Protein AF-A0A3P6RW07-F1 (afdb_monomer)

Organism: Cylicostephanus goldi (NCBI:txid71465)

InterPro domains:
  IPR007000 Phospholipase B-like [PF04916] (2-111)
  IPR007000 Phospholipase B-like [PF04916] (129-253)
  IPR007000 Phospholipase B-like [PTHR12370] (2-254)

Nearest PDB structures (foldseek):
  3fgt-assembly1_B  TM=9.710E-01  e=2.886E-18  Mus musculus
  3fbx-assembly1_A  TM=9.720E-01  e=3.255E-18  Mus musculus
  3fgw-assembly1_A  TM=9.664E-01  e=3.671E-18  Mus musculus
  5e0s-assembly1_B  TM=2.809E-01  e=6.431E+00  Mycobacterium tuberculosis CDC1551

Sequence (262 aa):
AVLDYNKFTPNKPLPEYGLFYVLEQLPGTVVYQDLTWFLQKYSYFPSYNIPYFKKITQLSGFIGQGKKLGNWFVWGKSPRARIFERDHHTVTDIDSLTKLMRYKKQQNEKFLSIFCFMLFIAEQQLTSRYNDYTKDEFSKCNCNPPYSAEAGISARGDLNPANGTYEFPGQGHVNHGALDYKGTNVSMMKKLEFRAQGGPTWGSVPPFRWSTFDFVDNLARNEETLEANTITLQKDKVKHLGHPDEWKFDWMDVKWETDIHG

Mean predicted aligned error: 9.46 Å

pLDDT: mean 79.25, std 21.81, range [22.47, 97.88]

Secondary structure (DSSP, 8-state):
-EE-GGG--TTSPPPSSSSEEEEEEETTEEEEEE-HHHHHHHS-B---SS--SHHHHHHTTHHHHHHHHGGGG-TTTSHHHHHHHHHGGG--SHHHHHHHTT--------------B----TT---------TTT-GGG--SSBSS--TTSSSS-BGGGS-TT-B-SSGGGSS-S-B--EEEE--HHHHTTT-EEEEESS--SSSPPEEGGG-----GGGG-S-----S-----TTSS--TTS-SEE-PPPEEE--------

Solvent-accessible surface area (backbone atoms only — not comparable to full-atom values): 15626 Å² total; per-residue (Å²): 85,48,74,40,67,91,58,59,55,89,98,52,83,77,55,80,62,75,33,27,36,44,60,51,78,54,94,98,46,77,51,71,50,77,45,22,58,49,37,73,74,66,57,46,58,90,64,76,96,46,61,81,53,65,69,55,24,55,76,73,42,34,62,60,44,23,71,75,67,36,47,70,49,30,56,88,52,11,32,47,40,48,52,44,73,71,49,54,85,71,33,40,48,75,64,36,41,54,29,67,18,35,64,83,93,83,83,89,80,94,51,92,70,47,72,59,73,40,45,73,54,93,97,46,68,45,22,36,30,23,37,52,24,93,75,40,78,55,14,50,50,91,31,42,64,57,42,22,32,45,34,21,57,18,20,36,10,75,75,28,57,83,87,46,46,52,89,46,74,90,46,29,51,36,104,49,58,27,53,38,34,62,48,62,48,80,74,33,50,77,65,64,23,35,38,37,27,60,34,44,47,53,74,72,39,73,57,45,41,55,85,73,58,85,75,75,71,74,79,73,75,80,66,97,65,99,68,88,88,73,86,72,79,68,77,69,78,71,89,57,88,93,57,71,54,64,34,77,61,69,70,46,78,47,70,70,85,77,78,73,86,123

Structure (mmCIF, N/CA/C/O backbone):
data_AF-A0A3P6RW07-F1
#
_entry.id   AF-A0A3P6RW07-F1
#
loop_
_atom_site.group_PDB
_atom_site.id
_atom_site.type_symbol
_atom_site.label_atom_id
_atom_site.label_alt_id
_atom_site.label_comp_id
_atom_site.label_asym_id
_atom_site.label_entity_id
_atom_site.label_seq_id
_atom_site.pdbx_PDB_ins_code
_atom_site.Cartn_x
_atom_site.Cartn_y
_atom_site.Cartn_z
_atom_site.occupancy
_atom_site.B_iso_or_equiv
_atom_site.auth_seq_id
_atom_site.auth_comp_id
_atom_site.auth_asym_id
_atom_site.auth_atom_id
_atom_site.pdbx_PDB_model_num
ATOM 1 N N . ALA A 1 1 ? -1.815 -7.062 11.362 1.00 87.12 1 ALA A N 1
ATOM 2 C CA . ALA A 1 1 ? -2.441 -6.035 12.218 1.00 87.12 1 ALA A CA 1
ATOM 3 C C . ALA A 1 1 ? -3.846 -6.496 12.598 1.00 87.12 1 ALA A C 1
ATOM 5 O O . ALA A 1 1 ? -4.423 -7.293 11.875 1.00 87.12 1 ALA A O 1
ATOM 6 N N . VAL A 1 2 ? -4.381 -6.074 13.732 1.00 93.06 2 VAL A N 1
ATOM 7 C CA . VAL A 1 2 ? -5.702 -6.484 14.221 1.00 93.06 2 VAL A CA 1
ATOM 8 C C . VAL A 1 2 ? -6.377 -5.245 14.784 1.00 93.06 2 VAL A C 1
ATOM 10 O O . VAL A 1 2 ? -5.807 -4.586 15.649 1.00 93.06 2 VAL A O 1
ATOM 13 N N . LEU A 1 3 ? -7.561 -4.920 14.270 1.00 88.44 3 LEU A N 1
ATOM 14 C CA . LEU A 1 3 ? -8.412 -3.854 14.787 1.00 88.44 3 LEU A CA 1
ATOM 15 C C . LEU A 1 3 ? -9.613 -4.483 15.491 1.00 88.44 3 LEU A C 1
ATOM 17 O O . LEU A 1 3 ? -10.360 -5.235 14.865 1.00 88.44 3 LEU A O 1
ATOM 21 N N . ASP A 1 4 ? -9.830 -4.137 16.754 1.00 93.12 4 ASP A N 1
ATOM 22 C CA . ASP A 1 4 ? -11.013 -4.564 17.497 1.00 93.12 4 ASP A CA 1
ATOM 23 C C . ASP A 1 4 ? -12.138 -3.526 17.370 1.00 93.12 4 ASP A C 1
ATOM 25 O O . ASP A 1 4 ? -12.205 -2.539 18.107 1.00 93.12 4 ASP A O 1
ATOM 29 N N . TYR A 1 5 ? -13.063 -3.760 16.436 1.00 86.69 5 TYR A N 1
ATOM 30 C CA . TYR A 1 5 ? -14.235 -2.899 16.254 1.00 86.69 5 TYR A CA 1
ATOM 31 C C . TYR A 1 5 ? -15.156 -2.847 17.482 1.00 86.69 5 TYR A C 1
ATOM 33 O O . TYR A 1 5 ? -15.892 -1.870 17.623 1.00 86.69 5 TYR A O 1
ATOM 41 N N . ASN A 1 6 ? -15.103 -3.820 18.402 1.00 91.38 6 ASN A N 1
ATOM 42 C CA . ASN A 1 6 ? -15.889 -3.776 19.643 1.00 91.38 6 ASN A CA 1
ATOM 43 C C . ASN A 1 6 ? -15.394 -2.685 20.600 1.00 91.38 6 ASN A C 1
ATOM 45 O O . ASN A 1 6 ? -16.138 -2.225 21.466 1.00 91.38 6 ASN A O 1
ATOM 49 N N . LYS A 1 7 ? -14.136 -2.261 20.449 1.00 91.50 7 LYS A N 1
ATOM 50 C CA . LYS A 1 7 ? -13.512 -1.186 21.231 1.00 91.50 7 LYS A CA 1
ATOM 51 C C . LYS A 1 7 ? -13.657 0.183 20.572 1.00 91.50 7 LYS A C 1
ATOM 53 O O . LYS A 1 7 ? -13.283 1.189 21.172 1.00 91.50 7 LYS A O 1
ATOM 58 N N . PHE A 1 8 ? -14.216 0.245 19.365 1.00 87.62 8 PHE A N 1
ATOM 59 C CA . PHE A 1 8 ? -14.434 1.490 18.645 1.00 87.62 8 PHE A CA 1
ATOM 60 C C . PHE A 1 8 ? -15.883 1.969 18.773 1.00 87.62 8 PHE A C 1
ATOM 62 O O . PHE A 1 8 ? -16.826 1.275 18.398 1.00 87.62 8 PHE A O 1
ATOM 69 N N . THR A 1 9 ? -16.068 3.199 19.259 1.00 84.25 9 THR A N 1
ATOM 70 C CA . THR A 1 9 ? -17.373 3.873 19.254 1.00 84.25 9 THR A CA 1
ATOM 71 C C . THR A 1 9 ? -17.290 5.149 18.416 1.00 84.25 9 THR A C 1
ATOM 73 O O . THR A 1 9 ? -16.488 6.024 18.749 1.00 84.25 9 THR A O 1
ATOM 76 N N . PRO A 1 10 ? -18.114 5.297 17.360 1.00 82.88 10 PRO A N 1
ATOM 77 C CA . PRO A 1 10 ? -18.144 6.513 16.552 1.00 82.88 10 PRO A CA 1
ATOM 78 C C . PRO A 1 10 ? -18.359 7.770 17.399 1.00 82.88 10 PRO A C 1
ATOM 80 O O . PRO A 1 10 ? -19.140 7.754 18.352 1.00 82.88 10 PRO A O 1
ATOM 83 N N . ASN A 1 11 ? -17.686 8.860 17.025 1.00 82.44 11 ASN A N 1
ATOM 84 C CA . ASN A 1 11 ? -17.770 10.172 17.680 1.00 82.44 11 ASN A CA 1
ATOM 85 C C . ASN A 1 11 ? -17.352 10.193 19.164 1.00 82.44 11 ASN A C 1
ATOM 87 O O . ASN A 1 11 ? -17.638 11.162 19.866 1.00 82.44 11 ASN A O 1
ATOM 91 N N . LYS A 1 12 ? -16.669 9.151 19.652 1.00 86.00 12 LYS A N 1
ATOM 92 C CA . LYS A 1 12 ? -16.036 9.134 20.976 1.00 86.00 12 LYS A CA 1
ATOM 93 C C . LYS A 1 12 ? -14.510 9.099 20.843 1.00 86.00 12 LYS A C 1
ATOM 95 O O . LYS A 1 12 ? -14.005 8.614 19.828 1.00 86.00 12 LYS A O 1
ATOM 100 N N . PRO A 1 13 ? -13.769 9.586 21.856 1.00 87.38 13 PRO A N 1
ATOM 101 C CA . PRO A 1 13 ? -12.327 9.379 21.923 1.00 87.38 13 PRO A CA 1
ATOM 102 C C . PRO A 1 13 ? -11.973 7.891 21.829 1.00 87.38 13 PRO A C 1
ATOM 104 O O . PRO A 1 13 ? -12.722 7.037 22.309 1.00 87.38 13 PRO A O 1
ATOM 107 N N . LEU A 1 14 ? -10.827 7.586 21.220 1.00 88.19 14 LEU A N 1
ATOM 108 C CA . LEU A 1 14 ? -10.321 6.215 21.166 1.00 88.19 14 LEU A CA 1
ATOM 109 C C . LEU A 1 14 ? -9.945 5.743 22.578 1.00 88.19 14 LEU A C 1
ATOM 111 O O . LEU A 1 14 ? -9.464 6.558 23.371 1.00 88.19 14 LEU A O 1
ATOM 115 N N . PRO A 1 15 ? -10.118 4.449 22.900 1.00 92.62 15 PRO A N 1
ATOM 116 C CA . PRO A 1 15 ? -9.650 3.911 24.173 1.00 92.62 15 PRO A CA 1
ATOM 117 C C . PRO A 1 15 ? -8.128 4.056 24.280 1.00 92.62 15 PRO A C 1
ATOM 119 O O . PRO A 1 15 ? -7.449 4.155 23.263 1.00 92.62 15 PRO A O 1
ATOM 122 N N . GLU A 1 16 ? -7.591 4.064 25.499 1.00 94.62 16 GLU A N 1
ATOM 123 C CA . GLU A 1 16 ? -6.143 4.156 25.749 1.00 94.62 16 GLU A CA 1
ATOM 124 C C . GLU A 1 16 ? -5.375 2.935 25.210 1.00 94.62 16 GLU A C 1
ATOM 126 O O . GLU A 1 16 ? -4.260 3.064 24.708 1.00 94.62 16 GLU A O 1
ATOM 131 N N . TYR A 1 17 ? -6.006 1.762 25.253 1.00 97.38 17 TYR A N 1
ATOM 132 C CA . TYR A 1 17 ? -5.452 0.476 24.838 1.00 97.38 17 TYR A CA 1
ATOM 133 C C . TYR A 1 17 ? -6.544 -0.428 24.245 1.00 97.38 17 TYR A C 1
ATOM 135 O O . TYR A 1 17 ? -7.744 -0.216 24.438 1.00 97.38 17 TYR A O 1
ATOM 143 N N . GLY A 1 18 ? -6.125 -1.469 23.537 1.00 95.12 18 GLY A N 1
ATOM 144 C CA . GLY A 1 18 ? -6.948 -2.580 23.077 1.00 95.12 18 GLY A CA 1
ATOM 145 C C . GLY A 1 18 ? -7.678 -2.368 21.759 1.00 95.12 18 GLY A C 1
ATOM 146 O O . GLY A 1 18 ? -8.339 -3.291 21.295 1.00 95.12 18 GLY A O 1
ATOM 147 N N . LEU A 1 19 ? -7.576 -1.192 21.136 1.00 93.44 19 LEU A N 1
ATOM 148 C CA . LEU A 1 19 ? -8.208 -0.941 19.841 1.00 93.44 19 LEU A CA 1
ATOM 149 C C . LEU A 1 19 ? -7.410 -1.573 18.702 1.00 93.44 19 LEU A C 1
ATOM 151 O O . LEU A 1 19 ? -8.000 -2.139 17.785 1.00 93.44 19 LEU A O 1
ATOM 155 N N . PHE A 1 20 ? -6.082 -1.456 18.729 1.00 94.69 20 PHE A N 1
ATOM 156 C CA . PHE A 1 20 ? -5.258 -1.801 17.580 1.00 94.69 20 PHE A CA 1
ATOM 157 C C . PHE A 1 20 ? -3.952 -2.483 17.951 1.00 94.69 20 PHE A C 1
ATOM 159 O O . PHE A 1 20 ? -3.148 -1.950 18.706 1.00 94.69 20 PHE A O 1
ATOM 166 N N . TYR A 1 21 ? -3.707 -3.630 17.328 1.00 96.25 21 TYR A N 1
ATOM 167 C CA . TYR A 1 21 ? -2.503 -4.423 17.509 1.00 96.25 21 TYR A CA 1
ATOM 168 C C . TYR A 1 21 ? -1.763 -4.591 16.187 1.00 96.25 21 TYR A C 1
ATOM 170 O O . TYR A 1 21 ? -2.353 -4.888 15.144 1.00 96.25 21 TYR A O 1
ATOM 178 N N . VAL A 1 22 ? -0.441 -4.481 16.223 1.00 96.25 22 VAL A N 1
ATOM 179 C CA . VAL A 1 22 ? 0.423 -4.835 15.092 1.00 96.25 22 VAL A CA 1
ATOM 180 C C . VAL A 1 22 ? 1.282 -6.014 15.492 1.00 96.25 22 VAL A C 1
ATOM 182 O O . VAL A 1 22 ? 1.817 -6.049 16.594 1.00 96.25 22 VAL A O 1
ATOM 185 N N . LEU A 1 23 ? 1.388 -6.977 14.582 1.00 97.00 23 LEU A N 1
ATOM 186 C CA . LEU A 1 23 ? 2.223 -8.159 14.699 1.00 97.00 23 LEU A CA 1
ATOM 187 C C . LEU A 1 23 ? 3.065 -8.252 13.433 1.00 97.00 23 LEU A C 1
ATOM 189 O O . LEU A 1 23 ? 2.532 -8.144 12.328 1.00 97.00 23 LEU A O 1
ATOM 193 N N . GLU A 1 24 ? 4.361 -8.461 13.614 1.00 96.94 24 GLU A N 1
ATOM 194 C CA . GLU A 1 24 ? 5.325 -8.727 12.556 1.00 96.94 24 GLU A CA 1
ATOM 195 C C . GLU A 1 24 ? 6.062 -10.028 12.866 1.00 96.94 24 GLU A C 1
ATOM 197 O O . GLU A 1 24 ? 6.401 -10.318 14.018 1.00 96.94 24 GLU A O 1
ATOM 202 N N . GLN A 1 25 ? 6.305 -10.818 11.826 1.00 95.19 25 GLN A N 1
ATOM 203 C CA . GLN A 1 25 ? 6.835 -12.167 11.949 1.00 95.19 25 GLN A CA 1
ATOM 204 C C . GLN A 1 25 ? 7.999 -12.388 10.984 1.00 95.19 25 GLN A C 1
ATOM 206 O O . GLN A 1 25 ? 7.966 -11.966 9.831 1.00 95.19 25 GLN A O 1
ATOM 211 N N . LEU A 1 26 ? 9.007 -13.098 11.479 1.00 94.44 26 LEU A N 1
ATOM 212 C CA . LEU A 1 26 ? 10.122 -13.688 10.747 1.00 94.44 26 LEU A CA 1
ATOM 213 C C . LEU A 1 26 ? 10.254 -15.165 11.162 1.00 94.44 26 LEU A C 1
ATOM 215 O O . LEU A 1 26 ? 9.717 -15.556 12.205 1.00 94.44 26 LEU A O 1
ATOM 219 N N . PRO A 1 27 ? 10.983 -16.002 10.402 1.00 94.81 27 PRO A N 1
ATOM 220 C CA . PRO A 1 27 ? 11.309 -17.353 10.846 1.00 94.81 27 PRO A CA 1
ATOM 221 C C . PRO A 1 27 ? 11.921 -17.343 12.257 1.00 94.81 27 PRO A C 1
ATOM 223 O O . PRO A 1 27 ? 12.923 -16.678 12.507 1.00 94.81 27 PRO A O 1
ATOM 226 N N . GLY A 1 28 ? 11.275 -18.035 13.199 1.00 95.75 28 GLY A N 1
ATOM 227 C CA . GLY A 1 28 ? 11.721 -18.120 14.594 1.00 95.75 28 GLY A CA 1
ATOM 228 C C . GLY A 1 28 ? 11.571 -16.838 15.427 1.00 95.75 28 GLY A C 1
ATOM 229 O O . GLY A 1 28 ? 12.094 -16.780 16.537 1.00 95.75 28 GLY A O 1
ATOM 230 N N . THR A 1 29 ? 10.899 -15.787 14.944 1.00 96.56 29 THR A N 1
ATOM 231 C CA . THR A 1 29 ? 10.682 -14.553 15.721 1.00 96.56 29 THR A CA 1
ATOM 232 C C . THR A 1 29 ? 9.332 -13.920 15.408 1.00 96.56 29 THR A C 1
ATOM 234 O O . THR A 1 29 ? 9.040 -13.587 14.265 1.00 96.56 29 THR A O 1
ATOM 237 N N . VAL A 1 30 ? 8.545 -13.654 16.449 1.00 97.50 30 VAL A N 1
ATOM 238 C CA . VAL A 1 30 ? 7.306 -12.873 16.370 1.00 97.50 30 VAL A CA 1
ATOM 239 C C . VAL A 1 30 ? 7.424 -11.688 17.320 1.00 97.50 30 VAL A C 1
ATOM 241 O O . VAL A 1 30 ? 7.870 -11.839 18.459 1.00 97.50 30 VAL A O 1
ATOM 244 N N . VAL A 1 31 ? 7.045 -10.501 16.855 1.00 97.62 31 VAL A N 1
ATOM 245 C CA . VAL A 1 31 ? 6.914 -9.297 17.682 1.00 97.62 31 VAL A CA 1
ATOM 246 C C . VAL A 1 31 ? 5.513 -8.750 17.480 1.00 97.62 31 VAL A C 1
ATOM 248 O O . VAL A 1 31 ? 5.102 -8.528 16.346 1.00 97.62 31 VAL A O 1
ATOM 251 N N . TYR A 1 32 ? 4.787 -8.519 18.570 1.00 96.94 32 TYR A N 1
ATOM 252 C CA . TYR A 1 32 ? 3.481 -7.875 18.529 1.00 96.94 32 TYR A CA 1
ATOM 253 C C . TYR A 1 32 ? 3.347 -6.857 19.656 1.00 96.94 32 TYR A C 1
ATOM 255 O O . TYR A 1 32 ? 3.911 -7.049 20.734 1.00 96.94 32 TYR A O 1
ATOM 263 N N . GLN A 1 33 ? 2.625 -5.769 19.400 1.00 97.88 33 GLN A N 1
ATOM 264 C CA . GLN A 1 33 ? 2.350 -4.716 20.377 1.00 97.88 33 GLN A CA 1
ATOM 265 C C . GLN A 1 33 ? 0.986 -4.076 20.121 1.00 97.88 33 GLN A C 1
ATOM 267 O O . GLN A 1 33 ? 0.510 -4.030 18.984 1.00 97.88 33 GLN A O 1
ATOM 272 N N . ASP A 1 34 ? 0.389 -3.556 21.191 1.00 97.88 34 ASP A N 1
ATOM 273 C CA . ASP A 1 34 ? -0.730 -2.622 21.123 1.00 97.88 34 ASP A CA 1
ATOM 274 C C . ASP A 1 34 ? -0.222 -1.255 20.641 1.00 97.88 34 ASP A C 1
ATOM 276 O O . ASP A 1 34 ? 0.636 -0.635 21.275 1.00 97.88 34 ASP A O 1
ATOM 280 N N . LEU A 1 35 ? -0.734 -0.802 19.500 1.00 96.75 35 LEU A N 1
ATOM 281 C CA . LEU A 1 35 ? -0.418 0.486 18.886 1.00 96.75 35 LEU A CA 1
ATOM 282 C C . LEU A 1 35 ? -1.636 1.420 18.865 1.00 96.75 35 LEU A C 1
ATOM 284 O O . LEU A 1 35 ? -1.721 2.315 18.024 1.00 96.75 35 LEU A O 1
ATOM 288 N N . THR A 1 36 ? -2.571 1.261 19.803 1.00 94.25 36 THR A N 1
ATOM 289 C CA . THR A 1 36 ? -3.717 2.169 19.970 1.00 94.25 36 THR A CA 1
ATOM 290 C C . THR A 1 36 ? -3.265 3.619 20.163 1.00 94.25 36 THR A C 1
ATOM 292 O O . THR A 1 36 ? -3.809 4.528 19.533 1.00 94.25 36 THR A O 1
ATOM 295 N N . TRP A 1 37 ? -2.194 3.841 20.934 1.00 95.69 37 TRP A N 1
ATOM 296 C CA . TRP A 1 37 ? -1.580 5.162 21.113 1.00 95.69 37 TRP A CA 1
ATOM 297 C C . TRP A 1 37 ? -1.144 5.800 19.781 1.00 95.69 37 TRP A C 1
ATOM 299 O O . TRP A 1 37 ? -1.202 7.020 19.622 1.00 95.69 37 TRP A O 1
ATOM 309 N N . PHE A 1 38 ? -0.715 4.992 18.804 1.00 93.12 38 PHE A N 1
ATOM 310 C CA . PHE A 1 38 ? -0.267 5.482 17.500 1.00 93.12 38 PHE A CA 1
ATOM 311 C C . PHE A 1 38 ? -1.451 6.071 16.736 1.00 93.12 38 PHE A C 1
ATOM 313 O O . PHE A 1 38 ? -1.355 7.161 16.176 1.00 93.12 38 PHE A O 1
ATOM 320 N N . LEU A 1 39 ? -2.592 5.383 16.781 1.00 87.69 39 LEU A N 1
ATOM 321 C CA . LEU A 1 39 ? -3.835 5.858 16.185 1.00 87.69 39 LEU A CA 1
ATOM 322 C C . LEU A 1 39 ? -4.349 7.124 16.869 1.00 87.69 39 LEU A C 1
ATOM 324 O O . LEU A 1 39 ? -4.777 8.044 16.182 1.00 87.69 39 LEU A O 1
ATOM 328 N N . GLN A 1 40 ? -4.261 7.209 18.197 1.00 87.94 40 GLN A N 1
ATOM 329 C CA . GLN A 1 40 ? -4.610 8.433 18.925 1.00 87.94 40 GLN A CA 1
ATOM 330 C C . GLN A 1 40 ? -3.741 9.620 18.506 1.00 87.94 40 GLN A C 1
ATOM 332 O O . GLN A 1 40 ? -4.244 10.726 18.327 1.00 87.94 40 GLN A O 1
ATOM 337 N N . LYS A 1 41 ? -2.434 9.390 18.349 1.00 90.75 41 LYS A N 1
ATOM 338 C CA . LYS A 1 41 ? -1.468 10.446 18.050 1.00 90.75 41 LYS A CA 1
ATOM 339 C C . LYS A 1 41 ? -1.505 10.896 16.591 1.00 90.75 41 LYS A C 1
ATOM 341 O O . LYS A 1 41 ? -1.393 12.089 16.329 1.00 90.75 41 LYS A O 1
ATOM 346 N N . TYR A 1 42 ? -1.606 9.954 15.657 1.00 86.25 42 TYR A N 1
ATOM 347 C CA . TYR A 1 42 ? -1.415 10.221 14.230 1.00 86.25 42 TYR A CA 1
ATOM 348 C C . TYR A 1 42 ? -2.684 10.069 13.397 1.00 86.25 42 TYR A C 1
ATOM 350 O O . TYR A 1 42 ? -2.665 10.466 12.241 1.00 86.25 42 TYR A O 1
ATOM 358 N N . SER A 1 43 ? -3.785 9.545 13.948 1.00 83.56 43 SER A N 1
ATOM 359 C CA . SER A 1 43 ? -5.069 9.256 13.273 1.00 83.56 43 SER A CA 1
ATOM 360 C C . SER A 1 43 ? -5.066 8.130 12.227 1.00 83.56 43 SER A C 1
ATOM 362 O O . SER A 1 43 ? -6.126 7.771 11.724 1.00 83.56 43 SER A O 1
ATOM 364 N N . TYR A 1 44 ? -3.917 7.517 11.929 1.00 85.75 44 TYR A N 1
ATOM 365 C CA . TYR A 1 44 ? -3.798 6.385 11.003 1.00 85.75 44 TYR A CA 1
ATOM 366 C C . TYR A 1 44 ? -2.593 5.503 11.356 1.00 85.75 44 TYR A C 1
ATOM 368 O O . TYR A 1 44 ? -1.733 5.905 12.138 1.00 85.75 44 TYR A O 1
ATOM 376 N N . PHE A 1 45 ? -2.517 4.307 10.767 1.00 89.88 45 PHE A N 1
ATOM 377 C CA . PHE A 1 45 ? -1.315 3.471 10.783 1.00 89.88 45 PHE A CA 1
ATOM 378 C C . PHE A 1 45 ? -1.062 2.915 9.374 1.00 89.88 45 PHE A C 1
ATOM 380 O O . PHE A 1 45 ? -1.875 2.125 8.886 1.00 89.88 45 PHE A O 1
ATOM 387 N N . PRO A 1 46 ? 0.035 3.299 8.701 1.00 87.62 46 PRO A N 1
ATOM 388 C CA . PRO A 1 46 ? 0.307 2.817 7.358 1.00 87.62 46 PRO A CA 1
ATOM 389 C C . PRO A 1 46 ? 1.115 1.511 7.368 1.00 87.62 46 PRO A C 1
ATOM 391 O O . PRO A 1 46 ? 1.919 1.254 8.264 1.00 87.62 46 PRO A O 1
ATOM 394 N N . SER A 1 47 ? 0.936 0.690 6.332 1.00 86.56 47 SER A N 1
ATOM 395 C CA . SER A 1 47 ? 1.711 -0.537 6.124 1.00 86.56 47 SER A CA 1
ATOM 396 C C . SER A 1 47 ? 2.150 -0.651 4.668 1.00 86.56 47 SER A C 1
ATOM 398 O O . SER A 1 47 ? 1.332 -0.585 3.751 1.00 86.56 47 SER A O 1
ATOM 400 N N . TYR A 1 48 ? 3.458 -0.793 4.445 1.00 85.56 48 TYR A N 1
ATOM 401 C CA . TYR A 1 48 ? 4.047 -0.719 3.103 1.00 85.56 48 TYR A CA 1
ATOM 402 C C . TYR A 1 48 ? 5.285 -1.610 2.912 1.00 85.56 48 TYR A C 1
ATOM 404 O O . TYR A 1 48 ? 6.308 -1.175 2.392 1.00 85.56 48 TYR A O 1
ATOM 412 N N . ASN A 1 49 ? 5.189 -2.871 3.350 1.00 88.38 49 ASN A N 1
ATOM 413 C CA . ASN A 1 49 ? 6.222 -3.925 3.238 1.00 88.38 49 ASN A CA 1
ATOM 414 C C . ASN A 1 49 ? 7.584 -3.590 3.868 1.00 88.38 49 ASN A C 1
ATOM 416 O O . ASN A 1 49 ? 8.579 -4.250 3.577 1.00 88.38 49 ASN A O 1
ATOM 420 N N . ILE A 1 50 ? 7.639 -2.584 4.735 1.00 92.06 50 ILE A N 1
ATOM 421 C CA . ILE A 1 50 ? 8.807 -2.286 5.558 1.00 92.06 50 ILE A CA 1
ATOM 422 C C . ILE A 1 50 ? 8.388 -2.552 7.003 1.00 92.06 50 ILE A C 1
ATOM 424 O O . ILE A 1 50 ? 7.325 -2.065 7.398 1.00 92.06 50 ILE A O 1
ATOM 428 N N . PRO A 1 51 ? 9.172 -3.307 7.788 1.00 94.94 51 PRO A N 1
ATOM 429 C CA . PRO A 1 51 ? 8.832 -3.584 9.176 1.00 94.94 51 PRO A CA 1
ATOM 430 C C . PRO A 1 51 ? 8.936 -2.324 10.041 1.00 94.94 51 PRO A C 1
ATOM 432 O O . PRO A 1 51 ? 9.932 -1.595 9.983 1.00 94.94 51 PRO A O 1
ATOM 435 N N . TYR A 1 52 ? 7.907 -2.095 10.848 1.00 95.50 52 TYR A N 1
ATOM 436 C CA . TYR A 1 52 ? 7.783 -1.041 11.844 1.00 95.50 52 TYR A CA 1
ATOM 437 C C . TYR A 1 52 ? 8.632 -1.325 13.087 1.00 95.50 52 TYR A C 1
ATOM 439 O O . TYR A 1 52 ? 9.307 -0.426 13.598 1.00 95.50 52 TYR A O 1
ATOM 447 N N . PHE A 1 53 ? 8.626 -2.562 13.599 1.00 97.19 53 PHE A N 1
ATOM 448 C CA . PHE A 1 53 ? 9.313 -2.862 14.852 1.00 97.19 53 PHE A CA 1
ATOM 449 C C . PHE A 1 53 ? 10.822 -2.946 14.637 1.00 97.19 53 PHE A C 1
ATOM 451 O O . PHE A 1 53 ? 11.318 -3.830 13.941 1.00 97.19 53 PHE A O 1
ATOM 458 N N . LYS A 1 54 ? 11.580 -2.104 15.351 1.00 95.38 54 LYS A N 1
ATOM 459 C CA . LYS A 1 54 ? 13.051 -2.020 15.254 1.00 95.38 54 LYS A CA 1
ATOM 460 C C . LYS A 1 54 ? 13.754 -3.383 15.309 1.00 95.38 54 LYS A C 1
ATOM 462 O O . LYS A 1 54 ? 14.696 -3.607 14.553 1.00 95.38 54 LYS A O 1
ATOM 467 N N . LYS A 1 55 ? 13.298 -4.295 16.181 1.00 96.62 55 LYS A N 1
ATOM 468 C CA . LYS A 1 55 ? 13.841 -5.663 16.283 1.00 96.62 55 LYS A CA 1
ATOM 469 C C . LYS A 1 55 ? 13.699 -6.420 14.959 1.00 96.62 55 LYS A C 1
ATOM 471 O O . LYS A 1 55 ? 14.668 -7.012 14.495 1.00 96.62 55 LYS A O 1
ATOM 476 N N . ILE A 1 56 ? 12.522 -6.364 14.339 1.00 97.38 56 ILE A N 1
ATOM 477 C CA . ILE A 1 56 ? 12.253 -7.001 13.049 1.00 97.38 56 ILE A CA 1
ATOM 478 C C . ILE A 1 56 ? 13.049 -6.309 11.945 1.00 97.38 56 ILE A C 1
ATOM 480 O O . ILE A 1 56 ? 13.721 -6.998 11.183 1.00 97.38 56 ILE A O 1
ATOM 484 N N . THR A 1 57 ? 13.076 -4.973 11.895 1.00 95.75 57 THR A N 1
ATOM 485 C CA . THR A 1 57 ? 13.875 -4.199 10.924 1.00 95.75 57 THR A CA 1
ATOM 486 C C . THR A 1 57 ? 15.365 -4.554 10.971 1.00 95.75 57 THR A C 1
ATOM 488 O O . THR A 1 57 ? 16.030 -4.608 9.936 1.00 95.75 57 THR A O 1
ATOM 491 N N . GLN A 1 58 ? 15.903 -4.806 12.166 1.00 96.19 58 GLN A N 1
ATOM 492 C CA . GLN A 1 58 ? 17.293 -5.217 12.348 1.00 96.19 58 GLN A CA 1
ATOM 493 C C . GLN A 1 58 ? 17.527 -6.661 11.886 1.00 96.19 58 GLN A C 1
ATOM 495 O O . GLN A 1 58 ? 18.447 -6.894 11.106 1.00 96.19 58 GLN A O 1
ATOM 500 N N . LEU A 1 59 ? 16.699 -7.610 12.334 1.00 96.75 59 LEU A N 1
ATOM 501 C CA . LEU A 1 59 ? 16.848 -9.037 12.010 1.00 96.75 59 LEU A CA 1
ATOM 502 C C . LEU A 1 59 ? 16.639 -9.338 10.520 1.00 96.75 59 LEU A C 1
ATOM 504 O O . LEU A 1 59 ? 17.328 -10.182 9.963 1.00 96.75 59 LEU A O 1
ATOM 508 N N . SER A 1 60 ? 15.723 -8.625 9.868 1.00 95.25 60 SER A N 1
ATOM 509 C CA . SER A 1 60 ? 15.432 -8.768 8.434 1.00 95.25 60 SER A CA 1
ATOM 510 C C . SER A 1 60 ? 16.434 -8.054 7.516 1.00 95.25 60 SER A C 1
ATOM 512 O O . SER A 1 60 ? 16.311 -8.130 6.298 1.00 95.25 60 SER A O 1
ATOM 514 N N . GLY A 1 61 ? 17.423 -7.337 8.065 1.00 95.38 61 GLY A N 1
ATOM 515 C CA . GLY A 1 61 ? 18.467 -6.672 7.277 1.00 95.38 61 GLY A CA 1
ATOM 516 C C . GLY A 1 61 ? 18.063 -5.342 6.623 1.00 95.38 61 GLY A C 1
ATOM 517 O O . GLY A 1 61 ? 18.876 -4.748 5.909 1.00 95.38 61 GLY A O 1
ATOM 518 N N . PHE A 1 62 ? 16.868 -4.806 6.903 1.00 94.50 62 PHE A N 1
ATOM 519 C CA . PHE A 1 62 ? 16.392 -3.536 6.328 1.00 94.50 62 PHE A CA 1
ATOM 520 C C . PHE A 1 62 ? 17.278 -2.339 6.694 1.00 94.50 62 PHE A C 1
ATOM 522 O O . PHE A 1 62 ? 17.427 -1.421 5.891 1.00 94.50 62 PHE A O 1
ATOM 529 N N . ILE A 1 63 ? 17.941 -2.360 7.857 1.00 94.81 63 ILE A N 1
ATOM 530 C CA . ILE A 1 63 ? 18.929 -1.327 8.222 1.00 94.81 63 ILE A CA 1
ATOM 531 C C . ILE A 1 63 ? 20.087 -1.295 7.212 1.00 94.81 63 ILE A C 1
ATOM 533 O O . ILE A 1 63 ? 20.542 -0.221 6.822 1.00 94.81 63 ILE A O 1
ATOM 537 N N . GLY A 1 64 ? 20.574 -2.465 6.789 1.00 94.94 64 GLY A N 1
ATOM 538 C C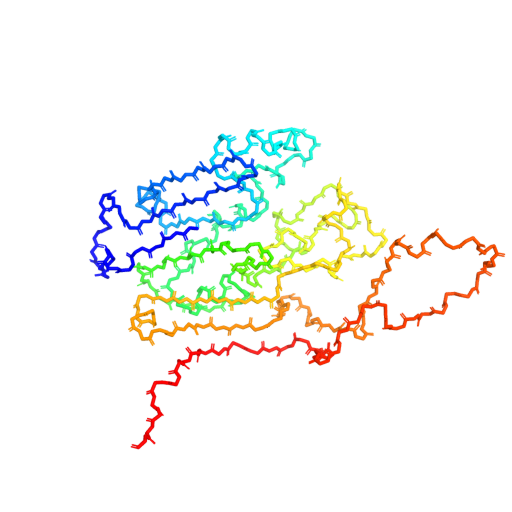A . GLY A 1 64 ? 21.640 -2.574 5.794 1.00 94.94 64 GLY A CA 1
ATOM 539 C C . GLY A 1 64 ? 21.172 -2.121 4.414 1.00 94.94 64 GLY A C 1
ATOM 540 O O . GLY A 1 64 ? 21.863 -1.343 3.761 1.00 94.94 64 GLY A O 1
ATOM 541 N N . GLN A 1 65 ? 19.972 -2.540 4.008 1.00 92.69 65 GLN A N 1
ATOM 542 C CA . GLN A 1 65 ? 19.383 -2.136 2.729 1.00 92.69 65 GLN A CA 1
ATOM 543 C C . GLN A 1 65 ? 19.131 -0.629 2.662 1.00 92.69 65 GLN A C 1
ATOM 545 O O . GLN A 1 65 ? 19.488 -0.009 1.670 1.00 92.69 65 GLN A O 1
ATOM 550 N N . GLY A 1 66 ? 18.632 -0.011 3.735 1.00 93.06 66 GLY A N 1
ATOM 551 C CA . GLY A 1 66 ? 18.436 1.440 3.794 1.00 93.06 66 GLY A CA 1
ATOM 552 C C . GLY A 1 66 ? 19.738 2.243 3.697 1.00 93.06 66 GLY A C 1
ATOM 553 O O . GLY A 1 66 ? 19.741 3.345 3.158 1.00 93.06 66 GLY A O 1
ATOM 554 N N . LYS A 1 67 ? 20.867 1.691 4.163 1.00 93.94 67 LYS A N 1
ATOM 555 C CA . LYS A 1 67 ? 22.193 2.308 3.972 1.00 93.94 67 LYS A CA 1
ATOM 556 C C . LYS A 1 67 ? 22.699 2.185 2.532 1.00 93.94 67 LYS A C 1
ATOM 558 O O . LYS A 1 67 ? 23.387 3.086 2.071 1.00 93.94 67 LYS A O 1
ATOM 563 N N . LYS A 1 68 ? 22.391 1.076 1.849 1.00 92.12 68 LYS A N 1
ATOM 564 C CA . LYS A 1 68 ? 22.862 0.786 0.483 1.00 92.12 68 LYS A CA 1
ATOM 565 C C . LYS A 1 68 ? 22.011 1.448 -0.601 1.00 92.12 68 LYS A C 1
ATOM 567 O O . LYS A 1 68 ? 22.556 1.991 -1.548 1.00 92.12 68 LYS A O 1
ATOM 572 N N . LEU A 1 69 ? 20.690 1.372 -0.455 1.00 89.25 69 LEU A N 1
ATOM 573 C CA . LEU A 1 69 ? 19.687 1.740 -1.462 1.00 89.25 69 LEU A CA 1
ATOM 574 C C . LEU A 1 69 ? 18.781 2.893 -0.987 1.00 89.25 69 LEU A C 1
ATOM 576 O O . LEU A 1 69 ? 17.731 3.168 -1.562 1.00 89.25 69 LEU A O 1
ATOM 580 N N . GLY A 1 70 ? 19.163 3.556 0.105 1.00 90.00 70 GLY A N 1
ATOM 581 C CA . GLY A 1 70 ? 18.529 4.780 0.574 1.00 90.00 70 GLY A CA 1
ATOM 582 C C . GLY A 1 70 ? 17.126 4.605 1.158 1.00 90.00 70 GLY A C 1
ATOM 583 O O . GLY A 1 70 ? 16.761 3.588 1.755 1.00 90.00 70 GLY A O 1
ATOM 584 N N . ASN A 1 71 ? 16.328 5.666 1.020 1.00 93.50 71 ASN A N 1
ATOM 585 C CA . ASN A 1 71 ? 15.061 5.836 1.733 1.00 93.50 71 ASN A CA 1
ATOM 586 C C . ASN A 1 71 ? 13.989 4.795 1.375 1.00 93.50 71 ASN A C 1
ATOM 588 O O . ASN A 1 71 ? 13.061 4.613 2.161 1.00 93.50 71 ASN A O 1
ATOM 592 N N . TRP A 1 72 ? 14.123 4.078 0.253 1.00 92.31 72 TRP A N 1
ATOM 593 C CA . TRP A 1 72 ? 13.160 3.059 -0.178 1.00 92.31 72 TRP A CA 1
ATOM 594 C C . TRP A 1 72 ? 12.938 1.958 0.869 1.00 92.31 72 TRP A C 1
ATOM 596 O O . TRP A 1 72 ? 11.829 1.453 1.011 1.00 92.31 72 TRP A O 1
ATOM 606 N N . PHE A 1 73 ? 13.968 1.628 1.653 1.00 93.12 73 PHE A N 1
ATOM 607 C CA . PHE A 1 73 ? 13.935 0.566 2.668 1.00 93.12 73 PHE A CA 1
ATOM 608 C C . PHE A 1 73 ? 13.796 1.097 4.102 1.00 93.12 73 PHE A C 1
ATOM 610 O O . PHE A 1 73 ? 13.963 0.353 5.068 1.00 93.12 73 PHE A O 1
ATOM 617 N N . VAL A 1 74 ? 13.505 2.388 4.272 1.00 95.00 74 VAL A N 1
ATOM 618 C CA . VAL A 1 74 ? 13.374 3.022 5.589 1.00 95.00 74 VAL A CA 1
ATOM 619 C C . VAL A 1 74 ? 11.902 3.293 5.878 1.00 95.00 74 VAL A C 1
ATOM 621 O O . VAL A 1 74 ? 11.246 4.015 5.128 1.00 95.00 74 VAL A O 1
ATOM 624 N N . TRP A 1 75 ? 11.397 2.753 6.995 1.00 93.44 75 TRP A N 1
ATOM 625 C CA . TRP A 1 75 ? 9.964 2.748 7.311 1.00 93.44 75 TRP A CA 1
ATOM 626 C C . TRP A 1 75 ? 9.332 4.137 7.190 1.00 93.44 75 TRP A C 1
ATOM 628 O O . TRP A 1 75 ? 8.395 4.303 6.432 1.00 93.44 75 TRP A O 1
ATOM 638 N N . GLY A 1 76 ? 9.880 5.161 7.841 1.00 93.62 76 GLY A N 1
ATOM 639 C CA . GLY A 1 76 ? 9.323 6.519 7.791 1.00 93.62 76 GLY A CA 1
ATOM 640 C C . GLY A 1 76 ? 9.775 7.384 6.609 1.00 93.62 76 GLY A C 1
ATOM 641 O O . GLY A 1 76 ? 9.579 8.589 6.661 1.00 93.62 76 GLY A O 1
ATOM 642 N N . LYS A 1 77 ? 10.469 6.838 5.598 1.00 95.06 77 LYS A N 1
ATOM 643 C CA . LYS A 1 77 ? 11.041 7.648 4.498 1.00 95.06 77 LYS A CA 1
ATOM 644 C C . LYS A 1 77 ? 10.800 7.096 3.095 1.00 95.06 77 LYS A C 1
ATOM 646 O O . LYS A 1 77 ? 11.103 7.793 2.128 1.00 95.06 77 LYS A O 1
ATOM 651 N N . SER A 1 78 ? 10.285 5.874 2.974 1.00 93.44 78 SER A N 1
ATOM 652 C CA . SER A 1 78 ? 9.955 5.287 1.673 1.00 93.44 78 SER A CA 1
ATOM 653 C C . SER A 1 78 ? 8.934 6.141 0.906 1.00 93.44 78 SER A C 1
ATOM 655 O O . SER A 1 78 ? 8.178 6.882 1.541 1.00 93.44 78 SER A O 1
ATOM 657 N N . PRO A 1 79 ? 8.861 6.033 -0.434 1.00 92.06 79 PRO A N 1
ATOM 658 C CA . PRO A 1 79 ? 7.866 6.754 -1.227 1.00 92.06 79 PRO A CA 1
ATOM 659 C C . PRO A 1 79 ? 6.451 6.631 -0.662 1.00 92.06 79 PRO A C 1
ATOM 661 O O . PRO A 1 79 ? 5.813 7.633 -0.359 1.00 92.06 79 PRO A O 1
ATOM 664 N N . ARG A 1 80 ? 6.012 5.398 -0.380 1.00 90.75 80 ARG A N 1
ATOM 665 C CA . ARG A 1 80 ? 4.685 5.124 0.186 1.00 90.75 80 ARG A CA 1
ATOM 666 C C . ARG A 1 80 ? 4.492 5.751 1.562 1.00 90.75 80 ARG A C 1
ATOM 668 O O . ARG A 1 80 ? 3.436 6.320 1.803 1.00 90.75 80 ARG A O 1
ATOM 675 N N . ALA A 1 81 ? 5.503 5.716 2.433 1.00 91.75 81 ALA A N 1
ATOM 676 C CA . ALA A 1 81 ? 5.436 6.381 3.735 1.00 91.75 81 ALA A CA 1
ATOM 677 C C . ALA A 1 81 ? 5.179 7.886 3.594 1.00 91.75 81 ALA A C 1
ATOM 679 O O . ALA A 1 81 ? 4.311 8.425 4.273 1.00 91.75 81 ALA A O 1
ATOM 680 N N . ARG A 1 82 ? 5.888 8.538 2.666 1.00 93.12 82 ARG A N 1
ATOM 681 C CA . ARG A 1 82 ? 5.758 9.976 2.407 1.00 93.12 82 ARG A CA 1
ATOM 682 C C . ARG A 1 82 ? 4.433 10.332 1.737 1.00 93.12 82 ARG A C 1
ATOM 684 O O . ARG A 1 82 ? 3.840 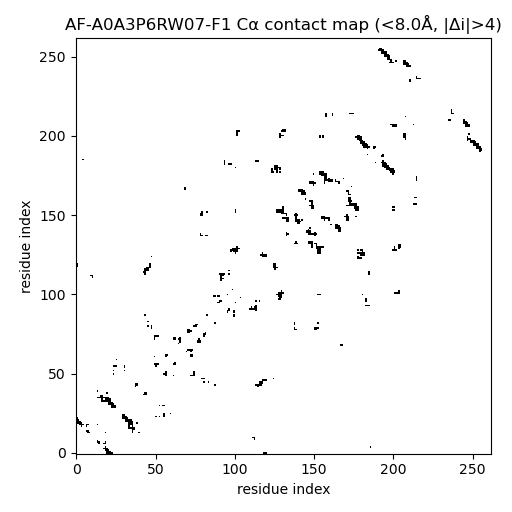11.341 2.100 1.00 93.12 82 ARG A O 1
ATOM 691 N N . ILE A 1 83 ? 3.941 9.501 0.812 1.00 88.69 83 ILE A N 1
ATOM 692 C CA . ILE A 1 83 ? 2.607 9.686 0.215 1.00 88.69 83 ILE A CA 1
ATOM 693 C C . ILE A 1 83 ? 1.534 9.565 1.303 1.00 88.69 83 ILE A C 1
ATOM 695 O O . ILE A 1 83 ? 0.657 10.421 1.379 1.00 88.69 83 ILE A O 1
ATOM 699 N N . PHE A 1 84 ? 1.612 8.560 2.186 1.00 87.56 84 PHE A N 1
ATOM 700 C CA . PHE A 1 84 ? 0.663 8.463 3.297 1.00 87.56 84 PHE A CA 1
ATOM 701 C C . PHE A 1 84 ? 0.750 9.663 4.219 1.00 87.56 84 PHE A C 1
ATOM 703 O O . PHE A 1 84 ? -0.283 10.256 4.488 1.00 87.56 84 PHE A O 1
ATOM 710 N N . GLU A 1 85 ? 1.947 10.045 4.663 1.00 89.06 85 GLU A N 1
ATOM 711 C CA . GLU A 1 85 ? 2.150 11.212 5.524 1.00 89.06 85 GLU A CA 1
ATOM 712 C C . GLU A 1 85 ? 1.564 12.490 4.906 1.00 89.06 85 GLU A C 1
ATOM 714 O O . GLU A 1 85 ? 0.895 13.255 5.598 1.00 89.06 85 GLU A O 1
ATOM 719 N N . ARG A 1 86 ? 1.745 12.689 3.595 1.00 90.94 86 ARG A N 1
ATOM 720 C CA . ARG A 1 86 ? 1.188 13.831 2.861 1.00 90.94 86 ARG A CA 1
ATOM 721 C C . ARG A 1 86 ? -0.334 13.768 2.774 1.00 90.94 86 ARG A C 1
ATOM 723 O O . ARG A 1 86 ? -0.988 14.762 3.067 1.00 90.94 86 ARG A O 1
ATOM 730 N N . ASP A 1 87 ? -0.904 12.630 2.388 1.00 85.88 87 ASP A N 1
ATOM 731 C CA . ASP A 1 87 ? -2.275 12.581 1.871 1.00 85.88 87 ASP A CA 1
ATOM 732 C C . ASP A 1 87 ? -3.293 11.912 2.810 1.00 85.88 87 ASP A C 1
ATOM 734 O O . ASP A 1 87 ? -4.495 12.009 2.555 1.00 85.88 87 ASP A O 1
ATOM 738 N N . HIS A 1 88 ? -2.879 11.264 3.908 1.00 81.50 88 HIS A N 1
ATOM 739 C CA . HIS A 1 88 ? -3.799 10.510 4.781 1.00 81.50 88 HIS A CA 1
ATOM 740 C C . HIS A 1 88 ? -4.960 11.364 5.314 1.00 81.50 88 HIS A C 1
ATOM 742 O O . HIS A 1 88 ? -6.075 10.874 5.464 1.00 81.50 88 HIS A O 1
ATOM 748 N N . HIS A 1 89 ? -4.715 12.650 5.569 1.00 79.81 89 HIS A N 1
ATOM 749 C CA . HIS A 1 89 ? -5.707 13.587 6.095 1.00 79.81 89 HIS A CA 1
ATOM 750 C C . HIS A 1 89 ? -6.831 13.914 5.094 1.00 79.81 89 HIS A C 1
ATOM 752 O O . HIS A 1 89 ? -7.855 14.468 5.485 1.00 79.81 89 HIS A O 1
ATOM 758 N N . THR A 1 90 ? -6.653 13.586 3.809 1.00 79.06 90 THR A N 1
ATOM 759 C CA . THR A 1 90 ? -7.666 13.788 2.758 1.00 79.06 90 THR A CA 1
ATOM 760 C C . THR A 1 90 ? -8.763 12.719 2.764 1.00 79.06 90 THR A C 1
ATOM 762 O O . THR A 1 90 ? -9.738 12.837 2.023 1.00 79.06 90 THR A O 1
ATOM 765 N N . VAL A 1 91 ? -8.616 11.682 3.593 1.00 77.50 91 VAL A N 1
ATOM 766 C CA . VAL A 1 91 ? -9.541 10.552 3.686 1.00 77.50 91 VAL A CA 1
ATOM 767 C C . VAL A 1 91 ? -10.543 10.768 4.823 1.00 77.50 91 VAL A C 1
ATOM 769 O O . VAL A 1 91 ? -10.186 10.710 5.999 1.00 77.50 91 VAL A O 1
ATOM 772 N N . THR A 1 92 ? -11.808 10.985 4.469 1.00 77.81 92 THR A N 1
ATOM 773 C CA . THR A 1 92 ? -12.917 11.345 5.375 1.00 77.81 92 THR A CA 1
ATOM 774 C C . THR A 1 92 ? -14.147 10.431 5.296 1.00 77.81 92 THR A C 1
ATOM 776 O O . THR A 1 92 ? -14.842 10.255 6.291 1.00 77.81 92 THR A O 1
ATOM 779 N N . ASP A 1 93 ? -14.403 9.813 4.144 1.00 76.62 93 ASP A N 1
ATOM 780 C CA . ASP A 1 93 ? -15.446 8.798 3.887 1.00 76.62 93 ASP A CA 1
ATOM 781 C C . ASP A 1 93 ? -14.923 7.609 3.027 1.00 76.62 93 ASP A C 1
ATOM 783 O O . ASP A 1 93 ? -13.801 7.636 2.510 1.00 76.62 93 ASP A O 1
ATOM 787 N N . ILE A 1 94 ? -15.700 6.527 2.894 1.00 76.88 94 ILE A N 1
ATOM 788 C CA . ILE A 1 94 ? -15.273 5.323 2.153 1.00 76.88 94 ILE A CA 1
ATOM 789 C C . ILE A 1 94 ? -14.961 5.625 0.675 1.00 76.88 94 ILE A C 1
ATOM 791 O O . ILE A 1 94 ? -14.105 4.966 0.081 1.00 76.88 94 ILE A O 1
ATOM 795 N N . ASP A 1 95 ? -15.587 6.647 0.087 1.00 80.94 95 ASP A N 1
ATOM 796 C CA . ASP A 1 95 ? -15.332 7.070 -1.289 1.00 80.94 95 ASP A CA 1
ATOM 797 C C . ASP A 1 95 ? -13.996 7.804 -1.383 1.00 80.94 95 ASP A C 1
ATOM 799 O O . ASP A 1 95 ? -13.205 7.528 -2.277 1.00 80.94 95 ASP A O 1
ATOM 803 N N . SER A 1 96 ? -13.704 8.710 -0.452 1.00 72.75 96 SER A N 1
ATOM 804 C CA . SER A 1 96 ? -12.427 9.408 -0.321 1.00 72.75 96 SER A CA 1
ATOM 805 C C . SER A 1 96 ? -11.299 8.449 0.045 1.00 72.75 96 SER A C 1
ATOM 807 O O . SER A 1 96 ? -10.193 8.632 -0.445 1.00 72.75 96 SER A O 1
ATOM 809 N N . LEU A 1 97 ? -11.580 7.380 0.807 1.00 74.06 97 LEU A N 1
ATOM 810 C CA . LEU A 1 97 ? -10.655 6.271 0.989 1.00 74.06 97 LEU A CA 1
ATOM 811 C C . LEU A 1 97 ? -10.431 5.653 -0.381 1.00 74.06 97 LEU A C 1
ATOM 813 O O . LEU A 1 97 ? -9.340 5.784 -0.899 1.00 74.06 97 LEU A O 1
ATOM 817 N N . THR A 1 98 ? -11.467 5.157 -1.056 1.00 68.12 98 THR A N 1
ATOM 818 C CA . THR A 1 98 ? -11.376 4.633 -2.435 1.00 68.12 98 THR A CA 1
ATOM 819 C C . THR A 1 98 ? -10.663 5.602 -3.412 1.00 68.12 98 THR A C 1
ATOM 821 O O . THR A 1 98 ? -10.024 5.149 -4.356 1.00 68.12 98 THR A O 1
ATOM 824 N N . LYS A 1 99 ? -10.696 6.927 -3.184 1.00 66.81 99 LYS A N 1
ATOM 825 C CA . LYS A 1 99 ? -10.033 7.978 -3.988 1.00 66.81 99 LYS A CA 1
ATOM 826 C C . LYS A 1 99 ? -8.618 8.367 -3.553 1.00 66.81 99 LYS A C 1
ATOM 828 O O . LYS A 1 99 ? -7.825 8.641 -4.441 1.00 66.81 99 LYS A O 1
ATOM 833 N N . LEU A 1 100 ? -8.218 8.384 -2.280 1.00 57.56 100 LEU A N 1
ATOM 834 C CA . LEU A 1 100 ? -6.781 8.339 -1.926 1.00 57.56 100 LEU A CA 1
ATOM 835 C C . LEU A 1 100 ? -6.173 7.049 -2.475 1.00 57.56 100 LEU A C 1
ATOM 837 O O . LEU A 1 100 ? -4.988 6.927 -2.770 1.00 57.56 100 LEU A O 1
ATOM 841 N N . MET A 1 101 ? -7.051 6.083 -2.670 1.00 58.19 101 MET A N 1
ATOM 842 C CA . MET A 1 101 ? -6.808 4.889 -3.402 1.00 58.19 101 MET A CA 1
ATOM 843 C C . MET A 1 101 ? -7.104 5.090 -4.914 1.00 58.19 101 MET A C 1
ATOM 845 O O . MET A 1 101 ? -7.258 4.055 -5.489 1.00 58.19 101 MET A O 1
ATOM 849 N N . ARG A 1 102 ? -7.185 6.269 -5.597 1.00 50.09 102 ARG A N 1
ATOM 850 C CA . ARG A 1 102 ? -7.390 6.446 -7.093 1.00 50.09 102 ARG A CA 1
ATOM 851 C C . ARG A 1 102 ? -7.117 7.840 -7.764 1.00 50.09 102 ARG A C 1
ATOM 853 O O . ARG A 1 102 ? -6.946 7.890 -8.973 1.00 50.09 102 ARG A O 1
ATOM 860 N N . TYR A 1 103 ? -7.149 8.956 -7.034 1.00 37.69 103 TYR A N 1
ATOM 861 C CA . TYR A 1 103 ? -7.229 10.397 -7.398 1.00 37.69 103 TYR A CA 1
ATOM 862 C C . TYR A 1 103 ? -7.969 10.868 -8.682 1.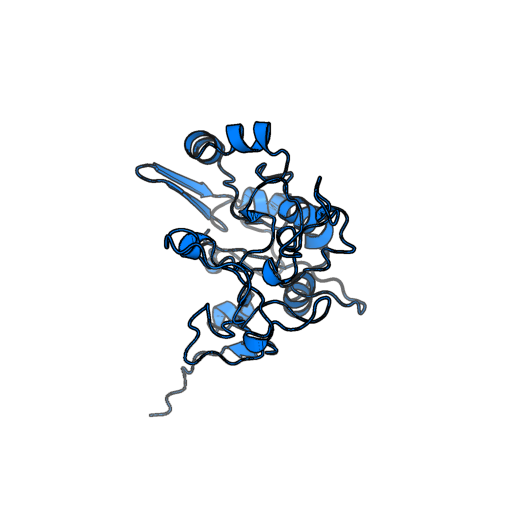00 37.69 103 TYR A C 1
ATOM 864 O O . TYR A 1 103 ? -7.459 10.782 -9.796 1.00 37.69 103 TYR A O 1
ATOM 872 N N . LYS A 1 104 ? -9.085 11.600 -8.469 1.00 29.08 104 LYS A N 1
ATOM 873 C CA . LYS A 1 104 ? -9.460 12.872 -9.144 1.00 29.08 104 LYS A CA 1
ATOM 874 C C . LYS A 1 104 ? -10.383 13.701 -8.211 1.00 29.08 104 LYS A C 1
ATOM 876 O O . LYS A 1 104 ? -11.225 13.134 -7.520 1.00 29.08 104 LYS A O 1
ATOM 881 N N . LYS A 1 105 ? -10.197 15.030 -8.160 1.00 29.78 105 LYS A N 1
ATOM 882 C CA . LYS A 1 105 ? -10.771 16.003 -7.190 1.00 29.78 105 LYS A CA 1
ATOM 883 C C . LYS A 1 105 ? -12.275 16.308 -7.372 1.00 29.78 105 LYS A C 1
ATOM 885 O O . LYS A 1 105 ? -12.671 16.666 -8.477 1.00 29.78 105 LYS A O 1
ATOM 890 N N . GLN A 1 106 ? -13.057 16.330 -6.279 1.00 27.83 106 GLN A N 1
ATOM 891 C CA . GLN A 1 106 ? -14.294 17.131 -6.118 1.00 27.83 106 GLN A CA 1
ATOM 892 C C . GLN A 1 106 ? -14.549 17.433 -4.617 1.00 27.83 106 GLN A C 1
ATOM 894 O O . GLN A 1 106 ? -14.119 16.653 -3.773 1.00 27.83 106 GLN A O 1
ATOM 899 N N . GLN A 1 107 ? -15.121 18.608 -4.308 1.00 29.25 107 GLN A N 1
ATOM 900 C CA . GLN A 1 107 ? -15.113 19.312 -3.004 1.00 29.25 107 GLN A CA 1
ATOM 901 C C . GLN A 1 107 ? -16.076 18.790 -1.909 1.00 29.25 107 GLN A C 1
ATOM 903 O O . GLN A 1 107 ? -17.156 18.332 -2.256 1.00 29.25 107 GLN A O 1
ATOM 908 N N . ASN A 1 108 ? -15.687 19.071 -0.642 1.00 27.02 108 ASN A N 1
ATOM 909 C CA . ASN A 1 108 ? -16.434 19.183 0.642 1.00 27.02 108 ASN A CA 1
ATOM 910 C C . ASN A 1 108 ? -17.239 17.942 1.100 1.00 27.02 108 ASN A C 1
ATOM 912 O O . ASN A 1 108 ? -17.926 17.330 0.305 1.00 27.02 108 ASN A O 1
ATOM 916 N N . GLU A 1 109 ? -17.182 17.464 2.351 1.00 27.83 109 GLU A N 1
ATOM 917 C CA . GLU A 1 109 ? -17.349 18.133 3.654 1.00 27.83 109 GLU A CA 1
ATOM 918 C C . GLU A 1 109 ? -16.537 17.456 4.789 1.00 27.83 109 GLU A C 1
ATOM 920 O O . GLU A 1 109 ? -16.013 16.355 4.650 1.00 27.83 109 GLU A O 1
ATOM 925 N N . LYS A 1 110 ? -16.413 18.136 5.938 1.00 28.72 110 LYS A N 1
ATOM 926 C CA . LYS A 1 110 ? -15.640 17.697 7.113 1.00 28.72 110 LYS A CA 1
ATOM 927 C C . LYS A 1 110 ? -16.354 16.571 7.873 1.00 28.72 110 LYS A C 1
ATOM 929 O O . LYS A 1 110 ? -17.387 16.829 8.482 1.00 28.72 110 LYS A O 1
ATOM 934 N N . PHE A 1 111 ? -15.739 15.391 7.968 1.00 29.69 111 PHE A N 1
ATOM 935 C CA . PHE A 1 111 ? -16.055 14.403 9.004 1.00 29.69 111 PHE A CA 1
ATOM 936 C C . PHE A 1 111 ? -14.794 13.693 9.507 1.00 29.69 111 PHE A C 1
ATOM 938 O O . PHE A 1 111 ? -13.929 13.281 8.738 1.00 29.69 111 PHE A O 1
ATOM 945 N N . LEU A 1 112 ? -14.691 13.587 10.831 1.00 31.78 112 LEU A N 1
ATOM 946 C CA . LEU A 1 112 ? -13.599 12.941 11.546 1.00 31.78 112 LEU A CA 1
ATOM 947 C C . LEU A 1 112 ? -13.991 11.483 11.814 1.00 31.78 112 LEU A C 1
ATOM 949 O O . LEU A 1 112 ? -14.674 11.220 12.796 1.00 31.78 112 LEU A O 1
ATOM 953 N N . SER A 1 113 ? -13.604 10.550 10.942 1.00 32.50 113 SER A N 1
ATOM 954 C CA . SER A 1 113 ? -13.291 9.151 11.291 1.00 32.50 113 SER A CA 1
ATOM 955 C C . SER A 1 113 ? -13.080 8.340 10.015 1.00 32.50 113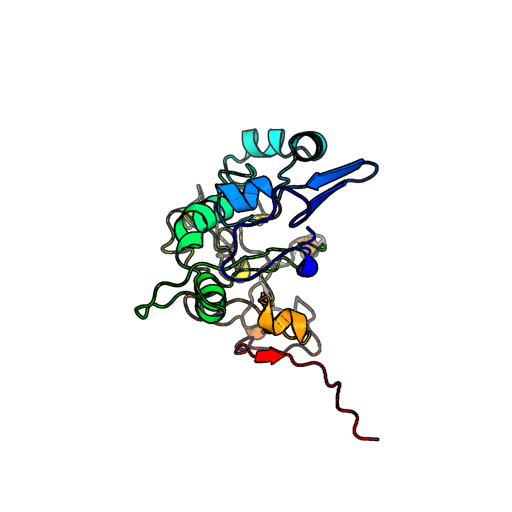 SER A C 1
ATOM 957 O O . SER A 1 113 ? -14.024 7.753 9.491 1.00 32.50 113 SER A O 1
ATOM 959 N N . ILE A 1 114 ? -11.830 8.240 9.555 1.00 34.66 114 ILE A N 1
ATOM 960 C CA . ILE A 1 114 ? -11.418 7.077 8.770 1.00 34.66 114 ILE A CA 1
ATOM 961 C C . ILE A 1 114 ? -10.181 6.444 9.352 1.00 34.66 114 ILE A C 1
ATOM 963 O O . ILE A 1 114 ? -9.067 6.946 9.257 1.00 34.66 114 ILE A O 1
ATOM 967 N N . PHE A 1 115 ? -10.414 5.251 9.872 1.00 38.25 115 PHE A N 1
ATOM 968 C CA . PHE A 1 115 ? -9.397 4.242 10.026 1.00 38.25 115 PHE A CA 1
ATOM 969 C C . PHE A 1 115 ? -9.082 3.623 8.664 1.00 38.25 115 PHE A C 1
ATOM 971 O O . PHE A 1 115 ? -9.780 2.728 8.193 1.00 38.25 115 PHE A O 1
ATOM 978 N N . CYS A 1 116 ? -8.028 4.115 8.018 1.00 35.81 116 CYS A N 1
ATOM 979 C CA . CYS A 1 116 ? -7.443 3.469 6.850 1.00 35.81 116 CYS A CA 1
ATOM 980 C C . CYS A 1 116 ? -6.547 2.327 7.349 1.00 35.81 116 CYS A C 1
ATOM 982 O O . CYS A 1 116 ? -5.424 2.569 7.790 1.00 35.81 116 CYS A O 1
ATOM 984 N N . PHE A 1 117 ? -7.057 1.091 7.352 1.00 38.59 117 PHE A N 1
ATOM 985 C CA . PHE A 1 117 ? -6.246 -0.082 7.680 1.00 38.59 117 PHE A CA 1
ATOM 986 C C . PHE A 1 11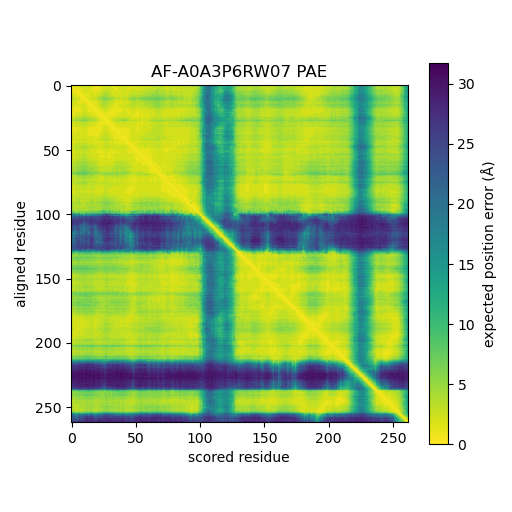7 ? -5.674 -0.724 6.426 1.00 38.59 117 PHE A C 1
ATOM 988 O O . PHE A 1 117 ? -6.398 -1.262 5.593 1.00 38.59 117 PHE A O 1
ATOM 995 N N . MET A 1 118 ? -4.345 -0.720 6.351 1.00 38.78 118 MET A N 1
ATOM 996 C CA . MET A 1 118 ? -3.574 -1.541 5.426 1.00 38.78 118 MET A CA 1
ATOM 997 C C . MET A 1 118 ? -3.122 -2.795 6.161 1.00 38.78 118 MET A C 1
ATOM 999 O O . MET A 1 118 ? -2.240 -2.743 7.021 1.00 38.78 118 MET A O 1
ATOM 1003 N N . LEU A 1 119 ? -3.786 -3.915 5.873 1.00 28.38 119 LEU A N 1
ATOM 1004 C CA . LEU A 1 119 ? -3.513 -5.205 6.494 1.00 28.38 119 LEU A CA 1
ATOM 1005 C C . LEU A 1 119 ? -2.683 -6.103 5.561 1.00 28.38 119 LEU A C 1
ATOM 1007 O O . LEU A 1 119 ? -2.898 -6.129 4.355 1.00 28.38 119 LEU A O 1
ATOM 1011 N N . PHE A 1 120 ? -1.723 -6.815 6.154 1.00 23.80 120 PHE A N 1
ATOM 1012 C CA . PHE A 1 120 ? -0.843 -7.803 5.532 1.00 23.80 120 PHE A CA 1
ATOM 1013 C C . PHE A 1 120 ? -1.401 -9.215 5.780 1.00 23.80 120 PHE A C 1
ATOM 1015 O O . PHE A 1 120 ? -1.568 -9.602 6.937 1.00 23.80 120 PHE A O 1
ATOM 1022 N N . ILE A 1 121 ? -1.592 -9.992 4.717 1.00 22.47 121 ILE A N 1
ATOM 1023 C CA . ILE A 1 121 ? -1.040 -11.349 4.603 1.00 22.47 121 ILE A CA 1
ATOM 1024 C C . ILE A 1 121 ? -0.162 -11.313 3.350 1.00 22.47 121 ILE A C 1
ATOM 1026 O O . ILE A 1 121 ? -0.429 -10.530 2.435 1.00 22.47 121 ILE A O 1
ATOM 1030 N N . ALA A 1 122 ? 0.937 -12.072 3.379 1.00 23.72 122 ALA A N 1
ATOM 1031 C CA . ALA A 1 122 ? 1.857 -12.246 2.264 1.00 23.72 122 ALA A CA 1
ATOM 1032 C C . ALA A 1 122 ? 1.100 -12.253 0.924 1.00 23.72 122 ALA A C 1
ATOM 1034 O O . ALA A 1 122 ? 0.086 -12.930 0.794 1.00 23.72 122 ALA A O 1
ATOM 1035 N N . GLU A 1 123 ? 1.585 -11.452 -0.025 1.00 30.00 123 GLU A N 1
ATOM 1036 C CA . GLU A 1 123 ? 1.069 -11.348 -1.398 1.00 30.00 123 GLU A CA 1
ATOM 1037 C C . GLU A 1 123 ? -0.190 -10.493 -1.637 1.00 30.00 123 GLU A C 1
ATOM 1039 O O . GLU A 1 123 ? -0.501 -10.201 -2.787 1.00 30.00 123 GLU A O 1
ATOM 1044 N N . GLN A 1 124 ? -0.863 -9.968 -0.607 1.00 27.00 124 GLN A N 1
ATOM 1045 C CA . GLN A 1 124 ? -1.952 -9.003 -0.813 1.00 27.00 124 GLN A CA 1
ATOM 1046 C C . GLN A 1 124 ? -1.850 -7.834 0.148 1.00 27.00 124 GLN A C 1
ATOM 1048 O O . GLN A 1 124 ? -2.410 -7.801 1.243 1.00 27.00 124 GLN A O 1
ATOM 1053 N N . GLN A 1 125 ? -1.120 -6.829 -0.297 1.00 32.97 125 GLN A N 1
ATOM 1054 C CA . GLN A 1 125 ? -1.162 -5.522 0.311 1.00 32.97 125 GLN A CA 1
ATOM 1055 C C . GLN A 1 125 ? -2.561 -4.944 0.057 1.00 32.97 125 GLN A C 1
ATOM 1057 O O . GLN A 1 125 ? -2.996 -4.896 -1.087 1.00 32.97 125 GLN A O 1
ATOM 1062 N N . LEU A 1 126 ? -3.306 -4.565 1.104 1.00 35.81 126 LEU A N 1
ATOM 1063 C CA . LEU A 1 126 ? -4.550 -3.796 0.946 1.00 35.81 126 LEU A CA 1
ATOM 1064 C C . LEU A 1 126 ? -4.185 -2.431 0.342 1.00 35.81 126 LEU A C 1
ATOM 1066 O O . LEU A 1 126 ? -3.904 -1.465 1.052 1.00 35.81 126 LEU A O 1
ATOM 1070 N N . THR A 1 127 ? -4.071 -2.392 -0.982 1.00 41.66 127 THR A N 1
ATOM 1071 C C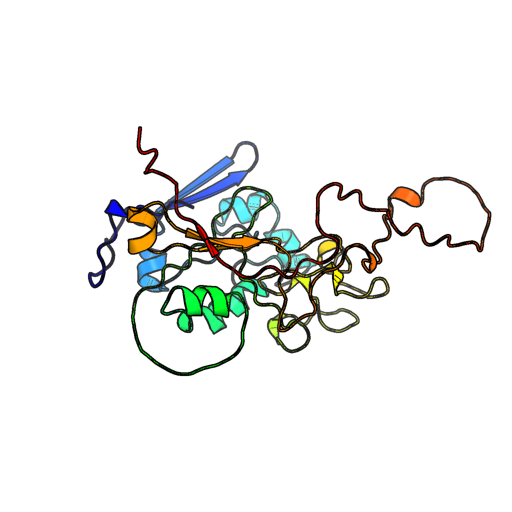A . THR A 1 127 ? -3.370 -1.337 -1.712 1.00 41.66 127 THR A CA 1
ATOM 1072 C C . THR A 1 127 ? -4.283 -0.179 -2.028 1.00 41.66 127 THR A C 1
ATOM 1074 O O . THR A 1 127 ? -5.353 -0.360 -2.615 1.00 41.66 127 THR A O 1
ATOM 1077 N N . SER A 1 128 ? -3.837 1.037 -1.681 1.00 51.88 128 SER A N 1
ATOM 1078 C CA . SER A 1 128 ? -4.391 2.224 -2.333 1.00 51.88 128 SER A CA 1
ATOM 1079 C C . SER A 1 128 ? -4.114 2.110 -3.811 1.00 51.88 128 SER A C 1
ATOM 1081 O O . SER A 1 128 ? -3.048 1.645 -4.187 1.00 51.88 128 SER A O 1
ATOM 1083 N N . ARG A 1 129 ? -5.090 2.485 -4.640 1.00 58.25 129 ARG A N 1
ATOM 1084 C CA . ARG A 1 129 ? -5.006 2.471 -6.101 1.00 58.25 129 ARG A CA 1
ATOM 1085 C C . ARG A 1 129 ? -4.459 3.806 -6.646 1.00 58.25 129 ARG A C 1
ATOM 1087 O O . ARG A 1 129 ? -4.595 4.083 -7.830 1.00 58.25 129 ARG A O 1
ATOM 1094 N N . TYR A 1 130 ? -3.834 4.660 -5.825 1.00 65.88 130 TYR A N 1
ATOM 1095 C CA . TYR A 1 130 ? -3.185 5.882 -6.319 1.00 65.88 130 TYR A CA 1
ATOM 1096 C C . TYR A 1 130 ? -1.809 5.571 -6.911 1.00 65.88 130 TYR A C 1
ATOM 1098 O O . TYR A 1 130 ? -0.916 5.059 -6.227 1.00 65.88 130 TYR A O 1
ATOM 1106 N N . ASN A 1 131 ? -1.656 5.892 -8.194 1.00 73.31 131 ASN A N 1
ATOM 1107 C CA . ASN A 1 131 ? -0.380 5.869 -8.890 1.00 73.31 131 ASN A CA 1
ATOM 1108 C C . ASN A 1 131 ? -0.366 6.954 -9.976 1.00 73.31 131 ASN A C 1
ATOM 1110 O O . ASN A 1 131 ? -0.898 6.763 -11.067 1.00 73.31 131 ASN A O 1
ATOM 1114 N N . ASP A 1 132 ? 0.210 8.111 -9.656 1.00 85.81 132 ASP A N 1
ATOM 1115 C CA . ASP A 1 132 ? 0.554 9.162 -10.624 1.00 85.81 132 ASP A CA 1
ATOM 1116 C C . ASP A 1 132 ? 2.078 9.357 -10.626 1.00 85.81 132 ASP A C 1
ATOM 1118 O O . ASP A 1 132 ? 2.597 10.454 -10.428 1.00 85.81 132 ASP A O 1
ATOM 1122 N N . TYR A 1 133 ? 2.811 8.248 -10.774 1.00 88.62 133 TYR A N 1
ATOM 1123 C CA . TYR A 1 133 ? 4.266 8.186 -10.597 1.00 88.62 133 TYR A CA 1
ATOM 1124 C C . TYR A 1 133 ? 5.064 9.167 -11.462 1.00 88.62 133 TYR A C 1
ATOM 1126 O O . TYR A 1 133 ? 6.156 9.577 -11.083 1.00 88.62 133 TYR A O 1
ATOM 1134 N N . THR A 1 134 ? 4.524 9.571 -12.614 1.00 89.69 134 THR A N 1
ATOM 1135 C CA . THR A 1 134 ? 5.184 10.546 -13.495 1.00 89.69 134 THR A CA 1
ATOM 1136 C C . THR A 1 134 ? 5.136 11.977 -12.951 1.00 89.69 134 THR A C 1
ATOM 1138 O O . THR A 1 134 ? 5.958 12.805 -13.346 1.00 89.69 134 THR A O 1
ATOM 1141 N N . LYS A 1 135 ? 4.196 12.283 -12.046 1.00 89.69 135 LYS A N 1
ATOM 1142 C CA . LYS A 1 135 ? 3.995 13.622 -11.465 1.00 89.69 135 LYS A CA 1
ATOM 1143 C C . LYS A 1 135 ? 4.260 13.681 -9.966 1.00 89.69 135 LYS A C 1
ATOM 1145 O O . LYS A 1 135 ? 4.575 14.759 -9.464 1.00 89.69 135 LYS A O 1
ATOM 1150 N N . ASP A 1 136 ? 4.137 12.565 -9.251 1.00 89.00 136 ASP A N 1
ATOM 1151 C CA . ASP A 1 136 ? 4.382 12.528 -7.812 1.00 89.00 136 ASP A CA 1
ATOM 1152 C C . ASP A 1 136 ? 5.879 12.680 -7.510 1.00 89.00 136 ASP A C 1
ATOM 1154 O O . ASP A 1 136 ? 6.722 11.894 -7.947 1.00 89.00 136 ASP A O 1
ATOM 1158 N N . GLU A 1 137 ? 6.222 13.693 -6.716 1.00 92.62 137 GLU A N 1
ATOM 1159 C CA . GLU A 1 137 ? 7.595 13.963 -6.302 1.00 92.62 137 GLU A CA 1
ATOM 1160 C C . GLU A 1 137 ? 8.246 12.805 -5.534 1.00 92.62 137 GLU A C 1
ATOM 1162 O O . GLU A 1 137 ? 9.467 12.652 -5.594 1.00 92.62 137 GLU A O 1
ATOM 1167 N N . PHE A 1 138 ? 7.458 11.973 -4.846 1.00 92.88 138 PHE A N 1
ATOM 1168 C CA . PHE A 1 138 ? 7.965 10.829 -4.088 1.00 92.88 138 PHE A CA 1
ATOM 1169 C C . PHE A 1 138 ? 8.234 9.612 -4.965 1.00 92.88 138 PHE A C 1
ATOM 1171 O O . PHE A 1 138 ? 8.911 8.691 -4.514 1.00 92.88 138 PHE A O 1
ATOM 1178 N N . SER A 1 139 ? 7.762 9.626 -6.214 1.00 92.19 139 SER A N 1
ATOM 1179 C CA . SER A 1 139 ? 8.037 8.561 -7.178 1.00 92.19 139 SER A CA 1
ATOM 1180 C C . SER A 1 139 ? 9.362 8.723 -7.916 1.00 92.19 139 SER A C 1
ATOM 1182 O O . SER A 1 139 ? 9.771 7.814 -8.639 1.00 92.19 139 SER A O 1
ATOM 1184 N N . LYS A 1 140 ? 10.053 9.852 -7.718 1.00 93.06 140 LYS A N 1
ATOM 1185 C CA . LYS A 1 140 ? 11.365 10.120 -8.311 1.00 93.06 140 LYS A CA 1
ATOM 1186 C C . LYS A 1 140 ? 12.437 9.199 -7.728 1.00 93.06 140 LYS A C 1
ATOM 1188 O O . LYS A 1 140 ? 12.518 9.024 -6.513 1.00 93.06 140 LYS A O 1
ATOM 1193 N N . CYS A 1 141 ? 13.294 8.672 -8.595 1.00 90.56 141 CYS A N 1
ATOM 1194 C CA . CYS A 1 141 ? 14.454 7.858 -8.231 1.00 90.56 141 CYS A CA 1
ATOM 1195 C C . CYS A 1 141 ? 15.696 8.277 -9.024 1.00 90.56 141 CYS A C 1
ATOM 1197 O O . CYS A 1 141 ? 15.603 9.046 -9.984 1.00 90.56 141 CYS A O 1
ATOM 1199 N N . ASN A 1 142 ? 16.866 7.767 -8.629 1.00 92.50 142 ASN A N 1
ATOM 1200 C CA . ASN A 1 142 ? 18.092 7.909 -9.419 1.00 92.50 142 ASN A CA 1
ATOM 1201 C C . ASN A 1 142 ? 18.109 6.876 -10.561 1.00 92.50 142 ASN A C 1
ATOM 1203 O O . ASN A 1 142 ? 18.908 5.942 -10.582 1.00 92.50 142 ASN A O 1
ATOM 1207 N N . CYS A 1 143 ? 17.143 7.017 -11.460 1.00 92.56 143 CYS A N 1
ATOM 1208 C CA . CYS A 1 143 ? 16.745 6.054 -12.478 1.00 92.56 143 CYS A CA 1
ATOM 1209 C C . CYS A 1 143 ? 16.523 6.776 -13.821 1.00 92.56 143 CYS A C 1
ATOM 1211 O O . CYS A 1 143 ? 16.442 8.008 -13.870 1.00 92.56 143 CYS A O 1
ATOM 1213 N N . ASN A 1 144 ? 16.441 6.030 -14.922 1.00 94.62 144 ASN A N 1
ATOM 1214 C CA . ASN A 1 144 ? 16.050 6.556 -16.230 1.00 94.62 144 ASN A CA 1
ATOM 1215 C C . ASN A 1 144 ? 14.925 5.689 -16.819 1.00 94.62 144 ASN A C 1
ATOM 1217 O O . ASN A 1 144 ? 15.198 4.533 -17.142 1.00 94.62 144 ASN A O 1
ATOM 1221 N N . PRO A 1 145 ? 13.693 6.205 -16.991 1.00 94.81 145 PRO A N 1
ATOM 1222 C CA . PRO A 1 145 ? 13.239 7.569 -16.678 1.00 94.81 145 PRO A CA 1
ATOM 1223 C C . PRO A 1 145 ? 13.317 7.893 -15.171 1.00 94.81 145 PRO A C 1
ATOM 1225 O O . PRO A 1 145 ? 13.363 6.963 -14.374 1.00 94.81 145 PRO A O 1
ATOM 1228 N N . PRO A 1 146 ? 13.326 9.180 -14.754 1.00 95.50 146 PRO A N 1
ATOM 1229 C CA . PRO A 1 146 ? 13.612 9.607 -13.373 1.00 95.50 146 PRO A CA 1
ATOM 1230 C C . PRO A 1 146 ? 12.432 9.412 -12.408 1.00 95.50 146 PRO A C 1
ATOM 1232 O O . PRO A 1 146 ? 12.189 10.231 -11.520 1.00 95.50 146 PRO A O 1
ATOM 1235 N N . TYR A 1 147 ? 11.667 8.346 -12.603 1.00 94.50 147 TYR A N 1
ATOM 1236 C CA . TYR A 1 147 ? 10.539 7.934 -11.786 1.00 94.50 147 TYR A CA 1
ATOM 1237 C C . TYR A 1 147 ? 10.336 6.424 -11.898 1.00 94.50 147 TYR A C 1
ATOM 1239 O O . TYR A 1 147 ? 10.705 5.803 -12.894 1.00 94.50 147 TYR A O 1
ATOM 1247 N N . SER A 1 148 ? 9.688 5.842 -10.894 1.00 95.06 148 SER A N 1
ATOM 1248 C CA . SER A 1 148 ? 9.273 4.444 -10.929 1.00 95.06 148 SER A CA 1
ATOM 1249 C C . SER A 1 148 ? 7.798 4.296 -10.590 1.00 95.06 148 SER A C 1
ATOM 1251 O O . SER A 1 148 ? 7.321 4.800 -9.573 1.00 95.06 148 SER A O 1
ATOM 1253 N N . ALA A 1 149 ? 7.089 3.530 -11.412 1.00 94.88 149 ALA A N 1
ATOM 1254 C CA . ALA A 1 149 ? 5.706 3.146 -11.178 1.00 94.88 149 ALA A CA 1
ATOM 1255 C C . ALA A 1 149 ? 5.527 2.195 -9.975 1.00 94.88 149 ALA A C 1
ATOM 1257 O O . ALA A 1 149 ? 4.399 2.000 -9.522 1.00 94.88 149 ALA A O 1
ATOM 1258 N N . GLU A 1 150 ? 6.610 1.656 -9.402 1.00 93.75 150 GLU A N 1
ATOM 1259 C CA . GLU A 1 150 ? 6.606 0.886 -8.144 1.00 93.75 150 GLU A CA 1
ATOM 1260 C C . GLU A 1 150 ? 6.560 1.787 -6.898 1.00 93.75 150 GLU A C 1
ATOM 1262 O O . GLU A 1 150 ? 6.284 1.325 -5.792 1.00 93.75 150 GLU A O 1
ATOM 1267 N N . ALA A 1 151 ? 6.824 3.088 -7.057 1.00 91.81 151 ALA A N 1
ATOM 1268 C CA . ALA A 1 151 ? 6.860 4.042 -5.950 1.00 91.81 151 ALA A CA 1
ATOM 1269 C C . ALA A 1 151 ? 5.474 4.590 -5.563 1.00 91.81 151 ALA A C 1
ATOM 1271 O O . ALA A 1 151 ? 5.333 5.237 -4.521 1.00 91.81 151 ALA A O 1
ATOM 1272 N N . GLY A 1 152 ? 4.450 4.321 -6.379 1.00 89.12 152 GLY A N 1
ATOM 1273 C CA . GLY A 1 152 ? 3.060 4.620 -6.052 1.00 89.12 152 GLY A CA 1
ATOM 1274 C C . GLY A 1 152 ? 2.547 3.746 -4.907 1.00 89.12 152 GLY A C 1
ATOM 1275 O O . GLY A 1 152 ? 3.105 2.694 -4.592 1.00 89.12 152 GLY A O 1
ATOM 1276 N N . ILE A 1 153 ? 1.436 4.147 -4.286 1.00 85.75 153 ILE A N 1
ATOM 1277 C CA . ILE A 1 153 ? 0.781 3.256 -3.322 1.00 85.75 153 ILE A CA 1
ATOM 1278 C C . ILE A 1 153 ? 0.237 2.012 -4.046 1.00 85.75 153 ILE A C 1
ATOM 1280 O O . ILE A 1 153 ? 0.348 0.898 -3.530 1.00 85.75 153 ILE A O 1
ATOM 1284 N N . SER A 1 154 ? -0.271 2.206 -5.266 1.00 89.50 154 SER A N 1
ATOM 1285 C CA . SER A 1 154 ? -0.673 1.139 -6.180 1.00 89.50 154 SER A CA 1
ATOM 1286 C C . SER A 1 154 ? 0.423 0.858 -7.186 1.00 89.50 154 SER A C 1
ATOM 1288 O O . SER A 1 154 ? 0.386 1.401 -8.288 1.00 89.50 154 SER A O 1
ATOM 1290 N N . ALA A 1 155 ? 1.396 0.028 -6.842 1.00 93.25 155 ALA A N 1
ATOM 1291 C CA . ALA A 1 155 ? 2.477 -0.289 -7.769 1.00 93.25 155 ALA A CA 1
ATOM 1292 C C . ALA A 1 155 ? 1.954 -0.744 -9.153 1.00 93.25 155 ALA A C 1
ATOM 1294 O O . ALA A 1 155 ? 0.939 -1.447 -9.243 1.00 93.25 155 ALA A O 1
ATOM 1295 N N . ARG A 1 156 ? 2.629 -0.287 -10.212 1.00 94.38 156 ARG A N 1
ATOM 1296 C CA . ARG A 1 156 ? 2.368 -0.604 -11.627 1.00 94.38 156 ARG A CA 1
ATOM 1297 C C . ARG A 1 156 ? 3.686 -0.870 -12.356 1.00 94.38 156 ARG A C 1
ATOM 1299 O O . ARG A 1 156 ? 4.052 -0.127 -13.264 1.00 94.38 156 ARG A O 1
ATOM 1306 N N . GLY A 1 157 ? 4.423 -1.892 -11.931 1.00 92.56 157 GLY A N 1
ATOM 1307 C CA . GLY A 1 157 ? 5.724 -2.240 -12.503 1.00 92.56 157 GLY A CA 1
ATOM 1308 C C . GLY A 1 157 ? 5.690 -2.500 -14.002 1.00 92.56 157 GLY A C 1
ATOM 1309 O O . GLY A 1 157 ? 6.689 -2.275 -14.668 1.00 92.56 157 GLY A O 1
ATOM 1310 N N . ASP A 1 158 ? 4.529 -2.862 -14.544 1.00 92.81 158 ASP A N 1
ATOM 1311 C CA . ASP A 1 158 ? 4.281 -3.031 -15.975 1.00 92.81 158 ASP A CA 1
ATOM 1312 C C . ASP A 1 158 ? 4.375 -1.734 -16.799 1.00 92.81 158 ASP A C 1
ATOM 1314 O O . ASP A 1 158 ? 4.508 -1.789 -18.018 1.00 92.81 158 ASP A O 1
ATOM 1318 N N . LEU A 1 159 ? 4.290 -0.564 -16.156 1.00 94.75 159 LEU A N 1
ATOM 1319 C CA . LEU A 1 159 ? 4.381 0.746 -16.815 1.00 94.75 159 LEU A CA 1
ATOM 1320 C C . LEU A 1 159 ? 5.801 1.323 -16.827 1.00 94.75 159 LEU A C 1
ATOM 1322 O O . LEU A 1 159 ? 6.036 2.393 -17.400 1.00 94.75 159 LEU A O 1
ATOM 1326 N N . ASN A 1 160 ? 6.741 0.660 -16.160 1.00 94.88 160 ASN A N 1
ATOM 1327 C CA . ASN A 1 160 ? 8.147 1.027 -16.195 1.00 94.88 160 ASN A CA 1
ATOM 1328 C C . ASN A 1 160 ? 8.763 0.535 -17.517 1.00 94.88 160 ASN A C 1
ATOM 1330 O O . ASN A 1 160 ? 8.566 -0.616 -17.876 1.00 94.88 160 ASN A O 1
ATOM 1334 N N . PRO A 1 161 ? 9.520 1.352 -18.269 1.00 92.56 161 PRO A N 1
ATOM 1335 C CA . PRO A 1 161 ? 10.147 0.873 -19.500 1.00 92.56 161 PRO A CA 1
ATOM 1336 C C . PRO A 1 161 ? 11.103 -0.309 -19.274 1.00 92.56 161 PRO A C 1
ATOM 1338 O O . PRO A 1 161 ? 11.993 -0.243 -18.426 1.00 92.56 161 PRO A O 1
ATOM 1341 N N . ALA A 1 162 ? 10.991 -1.357 -20.097 1.00 88.81 162 ALA A N 1
ATOM 1342 C CA . ALA A 1 162 ? 11.864 -2.537 -20.036 1.00 88.81 162 ALA A CA 1
ATOM 1343 C C . ALA A 1 162 ? 13.360 -2.214 -20.219 1.00 88.81 162 ALA A C 1
ATOM 1345 O O . ALA A 1 162 ? 14.224 -2.914 -19.695 1.00 88.81 162 ALA A O 1
ATOM 1346 N N . ASN A 1 163 ? 13.670 -1.150 -20.963 1.00 90.06 163 ASN A N 1
ATOM 1347 C CA . ASN A 1 163 ? 15.027 -0.645 -21.186 1.00 90.06 163 ASN A CA 1
ATOM 1348 C C . ASN A 1 163 ? 15.450 0.441 -20.178 1.00 90.06 163 ASN A C 1
ATOM 1350 O O . ASN A 1 163 ? 16.504 1.056 -20.358 1.00 90.06 163 ASN A O 1
ATOM 1354 N N . GLY A 1 164 ? 14.631 0.704 -19.157 1.00 91.50 164 GLY A N 1
ATOM 1355 C CA . GLY A 1 164 ? 14.928 1.680 -18.121 1.00 91.50 164 GLY A CA 1
ATOM 1356 C C . GLY A 1 164 ? 16.043 1.220 -17.182 1.00 91.50 164 GLY A C 1
ATOM 1357 O O . GLY A 1 164 ? 16.304 0.027 -17.015 1.00 91.50 164 GLY A O 1
ATOM 1358 N N . THR A 1 165 ? 16.708 2.179 -16.543 1.00 94.31 165 THR A N 1
ATOM 1359 C CA . THR A 1 165 ? 17.698 1.919 -15.493 1.00 94.31 165 THR A CA 1
ATOM 1360 C C . THR A 1 165 ? 17.101 2.248 -14.135 1.00 94.31 165 THR A C 1
ATOM 1362 O O . THR A 1 165 ? 16.495 3.300 -13.961 1.00 94.31 165 THR A O 1
ATOM 1365 N N . TYR A 1 166 ? 17.281 1.356 -13.162 1.00 93.56 166 TYR A N 1
ATOM 1366 C CA . TYR A 1 166 ? 16.690 1.464 -11.827 1.00 93.56 166 TYR A CA 1
ATOM 1367 C C . TYR A 1 166 ? 17.725 1.116 -10.759 1.00 93.56 166 TYR A C 1
ATOM 1369 O O . TYR A 1 166 ? 18.691 0.403 -11.033 1.00 93.56 166 TYR A O 1
ATOM 1377 N N . GLU A 1 167 ? 17.531 1.601 -9.534 1.00 91.88 167 GLU A N 1
ATOM 1378 C CA . GLU A 1 167 ? 18.499 1.437 -8.440 1.00 91.88 167 GLU A CA 1
ATOM 1379 C C . GLU A 1 167 ? 18.574 -0.017 -7.949 1.00 91.88 167 GLU A C 1
ATOM 1381 O O . GLU A 1 167 ? 19.595 -0.450 -7.416 1.00 91.88 167 GLU A O 1
ATOM 1386 N N . PHE A 1 168 ? 17.500 -0.788 -8.141 1.00 90.94 168 PHE A N 1
ATOM 1387 C CA . PHE A 1 168 ? 17.459 -2.231 -7.911 1.00 90.94 168 PHE A CA 1
ATOM 1388 C C . PHE A 1 168 ? 16.340 -2.888 -8.748 1.00 90.94 168 PHE A C 1
ATOM 1390 O O . PHE A 1 168 ? 15.392 -2.204 -9.138 1.00 90.94 168 PHE A O 1
ATOM 1397 N N . PRO A 1 169 ? 16.391 -4.212 -9.007 1.00 88.62 169 PRO A N 1
ATOM 1398 C CA . PRO A 1 169 ? 15.478 -4.876 -9.947 1.00 88.62 169 PRO A CA 1
ATOM 1399 C C . PRO A 1 169 ? 13.985 -4.687 -9.647 1.00 88.62 169 PRO A C 1
ATOM 1401 O O . PRO A 1 169 ? 13.208 -4.402 -10.548 1.00 88.62 169 PRO A O 1
ATOM 1404 N N . GLY A 1 170 ? 13.589 -4.777 -8.373 1.00 87.69 170 GLY A N 1
ATOM 1405 C CA . GLY A 1 170 ? 12.191 -4.623 -7.952 1.00 87.69 170 GLY A CA 1
ATOM 1406 C C . GLY A 1 170 ? 11.624 -3.204 -8.067 1.00 87.69 170 GLY A C 1
ATOM 1407 O O . GLY A 1 170 ? 10.455 -3.012 -7.774 1.00 87.69 170 GLY A O 1
ATOM 1408 N N . GLN A 1 171 ? 12.432 -2.212 -8.449 1.00 90.94 171 GLN A N 1
ATOM 1409 C CA . GLN A 1 171 ? 11.981 -0.848 -8.742 1.00 90.94 171 GLN A CA 1
ATOM 1410 C C . GLN A 1 171 ? 11.652 -0.662 -10.235 1.00 90.94 171 GLN A C 1
ATOM 1412 O O . GLN A 1 171 ? 11.094 0.369 -10.603 1.00 90.94 171 GLN A O 1
ATOM 1417 N N . GLY A 1 172 ? 12.044 -1.603 -11.099 1.00 91.44 172 GLY A N 1
ATOM 1418 C CA . GLY A 1 172 ? 12.014 -1.446 -12.553 1.00 91.44 172 GLY A CA 1
ATOM 1419 C C . GLY A 1 172 ? 10.797 -2.039 -13.249 1.00 91.44 172 GLY A C 1
ATOM 1420 O 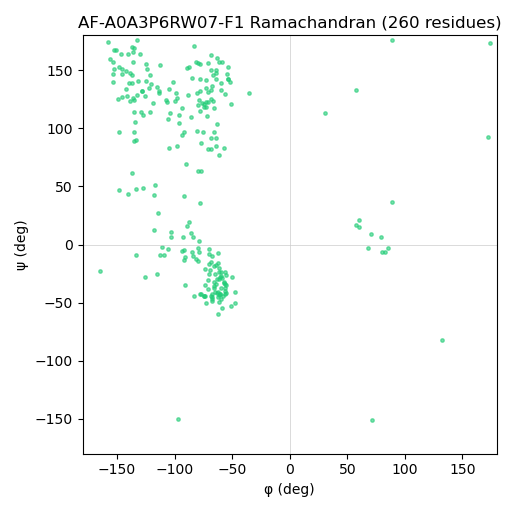O . GLY A 1 172 ? 9.710 -2.082 -12.678 1.00 91.44 172 GLY A O 1
ATOM 1421 N N . HIS A 1 173 ? 10.984 -2.464 -14.502 1.00 92.44 173 HIS A N 1
ATOM 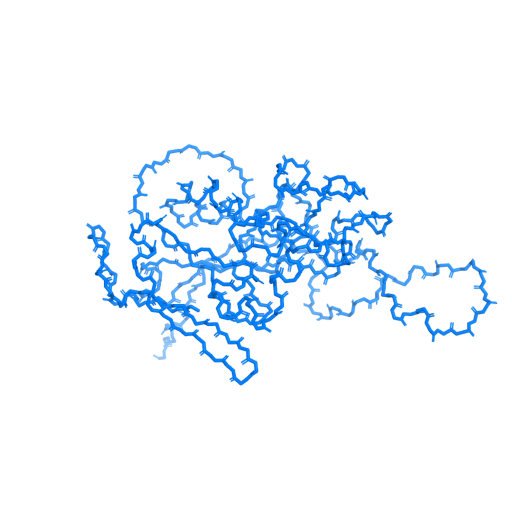1422 C CA . HIS A 1 173 ? 9.966 -3.194 -15.263 1.00 92.44 173 HIS A CA 1
ATOM 1423 C C . HIS A 1 173 ? 9.814 -4.610 -14.725 1.00 92.44 173 HIS A C 1
ATOM 1425 O O . HIS A 1 173 ? 10.722 -5.436 -14.856 1.00 92.44 173 HIS A O 1
ATOM 1431 N N . VAL A 1 174 ? 8.684 -4.885 -14.087 1.00 90.25 174 VAL A N 1
ATOM 1432 C CA . VAL A 1 174 ? 8.428 -6.157 -13.407 1.00 90.25 174 VAL A CA 1
ATOM 1433 C C . VAL A 1 174 ? 6.975 -6.577 -13.585 1.00 90.25 174 VAL A C 1
ATOM 1435 O O . VAL A 1 174 ? 6.072 -5.748 -13.648 1.00 90.25 174 VAL A O 1
ATOM 1438 N N . ASN A 1 175 ? 6.735 -7.889 -13.608 1.00 90.25 175 ASN A N 1
ATOM 1439 C CA . ASN A 1 175 ? 5.395 -8.462 -13.485 1.00 90.25 175 ASN A CA 1
ATOM 1440 C C . ASN A 1 175 ? 4.937 -8.419 -12.019 1.00 90.25 175 ASN A C 1
ATOM 1442 O O . ASN A 1 175 ? 4.801 -9.447 -11.357 1.00 90.25 175 ASN A O 1
ATOM 1446 N N . HIS A 1 176 ? 4.806 -7.207 -11.490 1.00 88.62 176 HIS A N 1
ATOM 1447 C CA . HIS A 1 176 ? 4.412 -6.931 -10.118 1.00 88.62 176 HIS A CA 1
ATOM 1448 C C . HIS A 1 176 ? 3.581 -5.649 -10.072 1.00 88.62 176 HIS A C 1
ATOM 1450 O O . HIS A 1 176 ? 3.759 -4.719 -10.859 1.00 88.62 176 HIS A O 1
ATOM 1456 N N . GLY A 1 177 ? 2.634 -5.618 -9.144 1.00 89.88 177 GLY A N 1
ATOM 1457 C CA . GLY A 1 177 ? 1.775 -4.473 -8.944 1.00 89.88 177 GLY A CA 1
ATOM 1458 C C . GLY A 1 177 ? 0.683 -4.755 -7.928 1.00 89.88 177 GLY A C 1
ATOM 1459 O O . GLY A 1 177 ? 0.489 -5.875 -7.458 1.00 89.88 177 GLY A O 1
ATOM 1460 N N . ALA A 1 178 ? -0.052 -3.706 -7.595 1.00 89.00 178 ALA A N 1
ATOM 1461 C CA . ALA A 1 178 ? -1.244 -3.797 -6.767 1.00 89.00 178 ALA A CA 1
ATOM 1462 C C . ALA A 1 178 ? -2.405 -4.387 -7.579 1.00 89.00 178 ALA A C 1
ATOM 1464 O O . ALA A 1 178 ? -2.795 -3.794 -8.581 1.00 89.00 178 ALA A O 1
ATOM 1465 N N . LEU A 1 179 ? -2.970 -5.517 -7.149 1.00 91.31 179 LEU A N 1
ATOM 1466 C CA . LEU A 1 179 ? -4.000 -6.247 -7.904 1.00 91.31 179 LEU A CA 1
ATOM 1467 C C . LEU A 1 179 ? -5.413 -6.106 -7.347 1.00 91.31 179 LEU A C 1
ATOM 1469 O O . LEU A 1 179 ? -6.350 -6.637 -7.940 1.00 91.31 179 LEU A O 1
ATOM 1473 N N . ASP A 1 180 ? -5.597 -5.428 -6.220 1.00 88.06 180 ASP A N 1
ATOM 1474 C CA . ASP A 1 180 ? -6.924 -5.211 -5.671 1.00 88.06 180 ASP A CA 1
ATOM 1475 C C . ASP A 1 180 ? -6.992 -4.010 -4.719 1.00 88.06 180 ASP A C 1
ATOM 1477 O O . ASP A 1 180 ? -6.014 -3.320 -4.431 1.00 88.06 180 ASP A O 1
ATOM 1481 N N . TYR A 1 181 ? -8.209 -3.710 -4.286 1.00 84.38 181 TYR A N 1
ATOM 1482 C CA . TYR A 1 181 ? -8.498 -2.869 -3.137 1.00 84.38 181 TYR A CA 1
ATOM 1483 C C . TYR A 1 181 ? -9.620 -3.523 -2.339 1.00 84.38 181 TYR A C 1
ATOM 1485 O O . TYR A 1 181 ? -10.579 -4.034 -2.919 1.00 84.38 181 TYR A O 1
ATOM 1493 N N . LYS A 1 182 ? -9.490 -3.490 -1.012 1.00 87.00 182 LYS A N 1
ATOM 1494 C CA . LYS A 1 182 ? -10.534 -3.873 -0.068 1.00 87.00 182 LYS A CA 1
ATOM 1495 C C . LYS A 1 182 ? -10.625 -2.788 0.999 1.00 87.00 182 LYS A C 1
ATOM 1497 O O . LYS A 1 182 ? -9.606 -2.413 1.575 1.00 87.00 182 LYS A O 1
ATOM 1502 N N . GLY A 1 183 ? -11.819 -2.275 1.254 1.00 84.50 183 GLY A N 1
ATOM 1503 C CA . GLY A 1 183 ? -12.059 -1.232 2.245 1.00 84.50 183 GLY A CA 1
ATOM 1504 C C . GLY A 1 183 ? -13.340 -1.488 3.016 1.00 84.50 183 GLY A C 1
ATOM 1505 O O . GLY A 1 183 ? -14.346 -1.883 2.445 1.00 84.50 183 GLY A O 1
ATOM 1506 N N . THR A 1 184 ? -13.325 -1.254 4.320 1.00 87.44 184 THR A N 1
ATOM 1507 C CA . THR A 1 184 ? -14.524 -1.339 5.157 1.00 87.44 184 THR A CA 1
ATOM 1508 C C . THR A 1 184 ? -14.504 -0.211 6.181 1.00 87.44 184 THR A C 1
ATOM 1510 O O . THR A 1 184 ? -13.475 0.429 6.403 1.00 87.44 184 THR A O 1
ATOM 1513 N N . ASN A 1 185 ? -15.649 0.048 6.795 1.00 84.94 185 ASN A N 1
ATOM 1514 C CA . ASN A 1 185 ? -15.788 0.959 7.923 1.00 84.94 185 ASN A CA 1
ATOM 1515 C C . ASN A 1 185 ? -16.614 0.278 9.020 1.00 84.94 185 ASN A C 1
ATOM 1517 O O . ASN A 1 185 ? -17.146 -0.812 8.827 1.00 84.94 185 ASN A O 1
ATOM 1521 N N . VAL A 1 186 ? -16.769 0.931 10.172 1.00 84.25 186 VAL A N 1
ATOM 1522 C CA . VAL A 1 186 ? -17.521 0.371 11.309 1.00 84.25 186 VAL A CA 1
ATOM 1523 C C . VAL A 1 186 ? -18.959 -0.043 10.959 1.00 84.25 186 VAL A C 1
ATOM 1525 O O . VAL A 1 186 ? -19.460 -1.020 11.507 1.00 84.25 186 VAL A O 1
ATOM 1528 N N . SER A 1 187 ? -19.634 0.677 10.058 1.00 85.62 187 SER A N 1
ATOM 1529 C CA . SER A 1 187 ? -21.006 0.358 9.649 1.00 85.62 187 SER A CA 1
ATOM 1530 C C . SER A 1 187 ? -21.044 -0.871 8.746 1.00 85.62 187 SER A C 1
ATOM 1532 O O . SER A 1 187 ? -21.893 -1.738 8.937 1.00 85.62 187 SER A O 1
ATOM 1534 N N . MET A 1 188 ? -20.127 -0.946 7.781 1.00 86.81 188 MET A N 1
ATOM 1535 C CA . MET A 1 188 ? -20.006 -2.074 6.857 1.00 86.81 188 MET A CA 1
ATOM 1536 C C . MET A 1 188 ? -19.555 -3.336 7.600 1.00 86.81 188 MET A C 1
ATOM 1538 O O . MET A 1 188 ? -20.202 -4.371 7.495 1.00 86.81 188 MET A O 1
ATOM 1542 N N . MET A 1 189 ? -18.534 -3.240 8.457 1.00 85.56 189 MET A N 1
ATOM 1543 C CA . MET A 1 189 ? -18.008 -4.381 9.213 1.00 85.56 189 MET A CA 1
ATOM 1544 C C . MET A 1 189 ? -19.066 -5.034 10.115 1.00 85.56 189 MET A C 1
ATOM 1546 O O . MET A 1 189 ? -19.112 -6.256 10.215 1.00 85.56 189 MET A O 1
ATOM 1550 N N . LYS A 1 190 ? -19.962 -4.247 10.732 1.00 86.00 190 LYS A N 1
ATOM 1551 C CA . LYS A 1 190 ? -21.091 -4.776 11.527 1.00 86.00 190 LYS A CA 1
ATOM 1552 C C . LYS A 1 190 ? -22.058 -5.641 10.714 1.00 86.00 190 LYS A C 1
ATOM 1554 O O . LYS A 1 190 ? -22.758 -6.461 11.293 1.00 86.00 190 LYS A O 1
ATOM 1559 N N . LYS A 1 191 ? -22.100 -5.439 9.398 1.00 88.88 191 LYS A N 1
ATOM 1560 C CA . LYS A 1 191 ? -22.902 -6.200 8.433 1.00 88.88 191 LYS A CA 1
ATOM 1561 C C . LYS A 1 191 ? -22.063 -7.212 7.646 1.00 88.88 191 LYS A C 1
ATOM 1563 O O . LYS A 1 191 ? -22.566 -7.811 6.706 1.00 88.88 191 LYS A O 1
ATOM 1568 N N . LEU A 1 192 ? -20.786 -7.373 8.005 1.00 90.06 192 LEU A N 1
ATOM 1569 C CA . LEU A 1 192 ? -19.791 -8.156 7.265 1.00 90.06 192 LEU A CA 1
ATOM 1570 C C . LEU A 1 192 ? -19.538 -7.651 5.831 1.00 90.06 192 LEU A C 1
ATOM 1572 O O . LEU A 1 192 ? -19.011 -8.372 4.996 1.00 90.06 192 LEU A O 1
ATOM 1576 N N . GLU A 1 193 ? -19.859 -6.395 5.540 1.00 88.00 193 GLU A N 1
ATOM 1577 C CA . GLU A 1 193 ? -19.694 -5.789 4.219 1.00 88.00 193 GLU A CA 1
ATOM 1578 C C . GLU A 1 193 ? -18.291 -5.182 4.039 1.00 88.00 193 GLU A C 1
ATOM 1580 O O . GLU A 1 193 ? -17.640 -4.716 4.987 1.00 88.00 193 GLU A O 1
ATOM 1585 N N . PHE A 1 194 ? -17.838 -5.122 2.788 1.00 88.81 194 PHE A N 1
ATOM 1586 C CA . PHE A 1 194 ? -16.654 -4.362 2.392 1.00 88.81 194 PHE A CA 1
ATOM 1587 C C . PHE A 1 194 ? -16.752 -3.932 0.928 1.00 88.81 194 PHE A C 1
ATOM 1589 O O . PHE A 1 194 ? -17.360 -4.604 0.101 1.00 88.81 194 PHE A O 1
ATOM 1596 N N . ARG A 1 195 ? -16.122 -2.811 0.594 1.00 87.69 195 ARG A N 1
ATOM 1597 C CA . ARG A 1 195 ? -15.902 -2.385 -0.781 1.00 87.69 195 ARG A CA 1
ATOM 1598 C C . ARG A 1 195 ? -14.715 -3.128 -1.354 1.00 87.69 195 ARG A C 1
ATOM 1600 O O . ARG A 1 195 ? -13.644 -3.125 -0.748 1.00 87.69 195 ARG A O 1
ATOM 1607 N N . ALA A 1 196 ? -14.886 -3.709 -2.528 1.00 89.69 196 ALA A N 1
ATOM 1608 C CA . ALA A 1 196 ? -13.849 -4.429 -3.239 1.00 89.69 196 ALA A CA 1
ATOM 1609 C C . ALA A 1 196 ? -13.648 -3.854 -4.636 1.00 89.69 196 ALA A C 1
ATOM 1611 O O . ALA A 1 196 ? -14.580 -3.358 -5.270 1.00 89.69 196 ALA A O 1
ATOM 1612 N N . GLN A 1 197 ? -12.428 -3.973 -5.141 1.00 89.62 197 GLN A N 1
ATOM 1613 C CA . GLN A 1 197 ? -12.139 -3.720 -6.538 1.00 89.62 197 GLN A CA 1
ATOM 1614 C C . GLN A 1 197 ? -10.992 -4.583 -7.028 1.00 89.62 197 GLN A C 1
ATOM 1616 O O . GLN A 1 197 ? -9.890 -4.497 -6.495 1.00 89.62 197 GLN A O 1
ATOM 1621 N N . GLY A 1 198 ? -11.222 -5.337 -8.097 1.00 91.69 198 GLY A N 1
ATOM 1622 C CA . GLY A 1 198 ? -10.186 -6.139 -8.738 1.00 91.69 198 GLY A CA 1
ATOM 1623 C C . GLY A 1 198 ? -9.259 -5.334 -9.653 1.00 91.69 198 GLY A C 1
ATOM 1624 O O . GLY A 1 198 ? -9.607 -4.267 -10.169 1.00 91.69 198 GLY A O 1
ATOM 1625 N N . GLY A 1 199 ? -8.069 -5.877 -9.855 1.00 92.31 199 GLY A N 1
ATOM 1626 C CA . GLY A 1 199 ? -7.071 -5.503 -10.849 1.00 92.31 199 GLY A CA 1
ATOM 1627 C C . GLY A 1 199 ? -6.053 -4.440 -10.489 1.00 92.31 199 GLY A C 1
ATOM 1628 O O . GLY A 1 199 ? -6.134 -3.816 -9.434 1.00 92.31 199 GLY A O 1
ATOM 1629 N N . PRO A 1 200 ? -5.107 -4.192 -11.407 1.00 93.06 200 PRO A N 1
ATOM 1630 C CA . PRO A 1 200 ? -4.262 -3.008 -11.392 1.00 93.06 200 PRO A CA 1
ATOM 1631 C C . PRO A 1 200 ? -5.073 -1.714 -11.325 1.00 93.06 200 PRO A C 1
ATOM 1633 O O . PRO A 1 200 ? -6.238 -1.645 -11.731 1.00 93.06 200 PRO A O 1
ATOM 1636 N N . THR A 1 201 ? -4.490 -0.659 -10.757 1.00 90.25 201 THR A N 1
ATOM 1637 C CA . THR A 1 201 ? -5.136 0.657 -10.808 1.00 90.25 201 THR A CA 1
ATOM 1638 C C . THR A 1 201 ? -5.253 1.170 -12.238 1.00 90.25 201 THR A C 1
ATOM 1640 O O . THR A 1 201 ? -4.379 0.910 -13.059 1.00 90.25 201 THR A O 1
ATOM 1643 N N . TRP A 1 202 ? -6.313 1.920 -12.521 1.00 91.38 202 TRP A N 1
ATOM 1644 C CA . TRP A 1 202 ? -6.552 2.582 -13.795 1.00 91.38 202 TRP A CA 1
ATOM 1645 C C . TRP A 1 202 ? -7.260 3.921 -13.551 1.00 91.38 202 TRP A C 1
ATOM 1647 O O . TRP A 1 202 ? -7.967 4.081 -12.555 1.00 91.38 202 TRP A O 1
ATOM 1657 N N . GLY A 1 203 ? -7.049 4.896 -14.436 1.00 88.12 203 GLY A N 1
ATOM 1658 C CA . GLY A 1 203 ? -7.543 6.269 -14.288 1.00 88.12 203 GLY A CA 1
ATOM 1659 C C . GLY A 1 203 ? -6.439 7.287 -14.562 1.00 88.12 203 GLY A C 1
ATOM 1660 O O . GLY A 1 203 ? -6.342 7.788 -15.679 1.00 88.12 203 GLY A O 1
ATOM 1661 N N . SER A 1 204 ? -5.589 7.563 -13.564 1.00 87.94 204 SER A N 1
ATOM 1662 C CA . SER A 1 204 ? -4.349 8.348 -13.743 1.00 87.94 204 SER A CA 1
ATOM 1663 C C . SER A 1 204 ? -3.331 7.644 -14.646 1.00 87.94 204 SER A C 1
ATOM 1665 O O . SER A 1 204 ? -2.513 8.295 -15.287 1.00 87.94 204 SER A O 1
ATOM 1667 N N . VAL A 1 205 ? -3.422 6.316 -14.710 1.00 91.25 205 VAL A N 1
ATOM 1668 C CA . VAL A 1 205 ? -2.639 5.421 -15.566 1.00 91.25 205 VAL A CA 1
ATOM 1669 C C . VAL A 1 205 ? -3.577 4.555 -16.417 1.00 91.25 205 VAL A C 1
ATOM 1671 O O . VAL A 1 205 ? -4.732 4.344 -16.023 1.00 91.25 205 VAL A O 1
ATOM 1674 N N . PRO A 1 206 ? -3.134 4.049 -17.583 1.00 94.44 206 PRO A N 1
ATOM 1675 C CA . PRO A 1 206 ? -3.983 3.225 -18.439 1.00 94.44 206 PRO A CA 1
ATOM 1676 C C . PRO A 1 206 ? -4.369 1.900 -17.754 1.00 94.44 206 PRO A C 1
ATOM 1678 O O . PRO A 1 206 ? -3.583 1.379 -16.952 1.00 94.44 206 PRO A O 1
ATOM 1681 N N . PRO A 1 207 ? -5.549 1.328 -18.064 1.00 95.62 207 PRO A N 1
ATOM 1682 C CA . PRO A 1 207 ? -5.891 -0.033 -17.664 1.00 95.62 207 PRO A CA 1
ATOM 1683 C C . PRO A 1 207 ? -4.821 -1.030 -18.103 1.00 95.62 207 PRO A C 1
ATOM 1685 O O . PRO A 1 207 ? -4.236 -0.894 -19.177 1.00 95.62 207 PRO A O 1
ATOM 1688 N N . PHE A 1 208 ? -4.562 -2.025 -17.260 1.00 95.62 208 PHE A N 1
ATOM 1689 C CA . PHE A 1 208 ? -3.643 -3.103 -17.600 1.00 95.62 208 PHE A CA 1
ATOM 1690 C C . PHE A 1 208 ? -4.271 -4.036 -18.640 1.00 95.62 208 PHE A C 1
ATOM 1692 O O . PHE A 1 208 ? -5.468 -4.335 -18.561 1.00 95.62 208 PHE A O 1
ATOM 1699 N N . ARG A 1 209 ? -3.453 -4.507 -19.588 1.00 95.19 209 ARG A N 1
ATOM 1700 C CA . ARG A 1 209 ? -3.845 -5.484 -20.604 1.00 95.19 209 ARG A CA 1
ATOM 1701 C C . ARG A 1 209 ? -2.771 -6.549 -20.779 1.00 95.19 209 ARG A C 1
ATOM 1703 O O . ARG A 1 209 ? -1.627 -6.212 -21.082 1.00 95.19 209 ARG A O 1
ATOM 1710 N N . TRP A 1 210 ? -3.147 -7.820 -20.658 1.00 91.75 210 TRP A N 1
ATOM 1711 C CA . TRP A 1 210 ? -2.220 -8.938 -20.858 1.00 91.75 210 TRP A CA 1
ATOM 1712 C C . TRP A 1 210 ? -1.647 -8.960 -22.275 1.00 91.75 210 TRP A C 1
ATOM 1714 O O . TRP A 1 210 ? -0.440 -9.096 -22.447 1.00 91.75 210 TRP A O 1
ATOM 1724 N N . SER A 1 211 ? -2.486 -8.741 -23.287 1.00 89.75 211 SER A N 1
ATOM 1725 C CA . SER A 1 211 ? -2.100 -8.761 -24.705 1.00 89.75 211 SER A CA 1
ATOM 1726 C C . SER A 1 211 ? -1.079 -7.698 -25.115 1.00 89.75 211 SER A C 1
ATOM 1728 O O . SER A 1 211 ? -0.494 -7.818 -26.194 1.00 89.75 211 SER A O 1
ATOM 1730 N N . THR A 1 212 ? -0.872 -6.664 -24.292 1.00 88.50 212 THR A N 1
ATOM 1731 C CA . THR A 1 212 ? 0.117 -5.602 -24.528 1.00 88.50 212 THR A CA 1
ATOM 1732 C C . THR A 1 212 ? 1.285 -5.643 -23.550 1.00 88.50 212 THR A C 1
ATOM 1734 O O . THR A 1 212 ? 2.165 -4.793 -23.648 1.00 88.50 212 THR A O 1
ATOM 1737 N N . PHE A 1 213 ? 1.289 -6.568 -22.588 1.00 88.75 213 PHE A N 1
ATOM 1738 C CA . PHE A 1 213 ? 2.322 -6.618 -21.565 1.00 88.75 213 PHE A CA 1
ATOM 1739 C C . PHE A 1 213 ? 3.605 -7.243 -22.123 1.00 88.75 213 PHE A C 1
ATOM 1741 O O . PHE A 1 213 ? 3.648 -8.418 -22.484 1.00 88.75 213 PHE A O 1
ATOM 1748 N N . ASP A 1 214 ? 4.669 -6.450 -22.189 1.00 85.31 214 ASP A N 1
ATOM 1749 C CA . ASP A 1 214 ? 5.949 -6.772 -22.824 1.00 85.31 214 ASP A CA 1
ATOM 1750 C C . ASP A 1 214 ? 6.960 -7.396 -21.845 1.00 85.31 214 ASP A C 1
ATOM 1752 O O . ASP A 1 214 ? 8.153 -7.084 -21.849 1.00 85.31 214 ASP A O 1
ATOM 1756 N N . PHE A 1 215 ? 6.497 -8.308 -20.988 1.00 80.06 215 PHE A N 1
ATOM 1757 C CA . PHE A 1 215 ? 7.366 -8.961 -20.013 1.00 80.06 215 PHE A CA 1
ATOM 1758 C C . PHE A 1 215 ? 8.299 -9.984 -20.665 1.00 80.06 215 PHE A C 1
ATOM 1760 O O . PHE A 1 215 ? 7.868 -10.962 -21.283 1.00 80.06 215 PHE A O 1
ATOM 1767 N N . VAL A 1 216 ? 9.604 -9.795 -20.468 1.00 65.69 216 VAL A N 1
ATOM 1768 C CA . VAL A 1 216 ? 10.634 -10.757 -20.867 1.00 65.69 216 VAL A CA 1
ATOM 1769 C C . VAL A 1 216 ? 11.154 -11.452 -19.617 1.00 65.69 216 VAL A C 1
ATOM 1771 O O . VAL A 1 216 ? 11.885 -10.859 -18.828 1.00 65.69 216 VAL A O 1
ATOM 1774 N N . ASP A 1 217 ? 10.795 -12.724 -19.447 1.00 58.00 217 ASP A N 1
ATOM 1775 C CA . ASP A 1 217 ? 11.384 -13.542 -18.393 1.00 58.00 217 ASP A CA 1
ATOM 1776 C C . ASP A 1 217 ? 12.884 -13.749 -18.674 1.00 58.00 217 ASP A C 1
ATOM 1778 O O . ASP A 1 217 ? 13.272 -14.330 -19.692 1.00 58.00 217 ASP A O 1
ATOM 1782 N N . ASN A 1 218 ? 13.739 -13.253 -17.778 1.00 47.78 218 ASN A N 1
ATOM 1783 C CA . ASN A 1 218 ? 15.188 -13.432 -17.866 1.00 47.78 218 ASN A CA 1
ATOM 1784 C C . ASN A 1 218 ? 15.621 -14.883 -17.583 1.00 47.78 218 ASN A C 1
ATOM 1786 O O . ASN A 1 218 ? 16.784 -15.207 -17.810 1.00 47.78 218 ASN A O 1
ATOM 1790 N N . LEU A 1 219 ? 14.720 -15.769 -17.141 1.00 44.41 219 LEU A N 1
ATOM 1791 C CA . LEU A 1 219 ? 14.998 -17.205 -17.018 1.00 44.41 219 LEU A CA 1
ATOM 1792 C C . LEU A 1 219 ? 15.123 -17.913 -18.378 1.00 44.41 219 LEU A C 1
ATOM 1794 O O . LEU A 1 219 ? 15.727 -18.978 -18.448 1.00 44.41 219 LEU A O 1
ATOM 1798 N N . ALA A 1 220 ? 14.653 -17.305 -19.473 1.00 42.53 220 ALA A N 1
ATOM 1799 C CA . ALA A 1 220 ? 14.828 -17.836 -20.830 1.00 42.53 220 ALA A CA 1
ATOM 1800 C C . ALA A 1 220 ? 16.232 -17.582 -21.428 1.00 42.53 220 ALA A C 1
ATOM 1802 O O . ALA A 1 220 ? 16.479 -17.913 -22.583 1.00 42.53 220 ALA A O 1
ATOM 1803 N N . ARG A 1 221 ? 17.165 -16.981 -20.673 1.00 41.72 221 ARG A N 1
ATOM 1804 C CA . ARG A 1 221 ? 18.551 -16.721 -21.119 1.00 41.72 221 ARG A CA 1
ATOM 1805 C C . ARG A 1 221 ? 19.515 -17.905 -20.948 1.00 41.72 221 ARG A C 1
ATOM 1807 O O . ARG A 1 221 ? 20.699 -17.736 -21.216 1.00 41.72 221 ARG A O 1
ATOM 1814 N N . ASN A 1 222 ? 19.018 -19.076 -20.545 1.00 35.25 222 ASN A N 1
ATOM 1815 C CA . ASN A 1 222 ? 19.817 -20.287 -20.339 1.00 35.25 222 ASN A CA 1
ATOM 1816 C C . ASN A 1 222 ? 19.395 -21.442 -21.266 1.00 35.25 222 ASN A C 1
ATOM 1818 O O . ASN A 1 222 ? 19.332 -22.584 -20.825 1.00 35.25 222 ASN A O 1
ATOM 1822 N N . GLU A 1 223 ? 19.125 -21.164 -22.542 1.00 38.56 223 GLU A N 1
ATOM 1823 C CA . GLU A 1 223 ? 19.252 -22.186 -23.584 1.00 38.56 223 GLU A CA 1
ATOM 1824 C C . GLU A 1 223 ? 20.246 -21.697 -24.637 1.00 38.56 223 GLU A C 1
ATOM 1826 O O . GLU A 1 223 ? 20.097 -20.668 -25.294 1.00 38.56 223 GLU A O 1
ATOM 1831 N N . GLU A 1 224 ? 21.344 -22.432 -24.682 1.00 41.91 224 GLU A N 1
ATOM 1832 C CA . GLU A 1 224 ? 22.516 -22.267 -25.512 1.00 41.91 224 GLU A CA 1
ATOM 1833 C C . GLU A 1 224 ? 22.156 -22.556 -26.976 1.00 41.91 224 GLU A C 1
ATOM 1835 O O . GLU A 1 224 ? 22.384 -23.647 -27.482 1.00 41.91 224 GLU A O 1
ATOM 1840 N N . THR A 1 225 ? 21.587 -21.581 -27.685 1.00 36.03 225 THR A N 1
ATOM 1841 C CA . THR A 1 225 ? 21.590 -21.582 -29.154 1.00 36.03 225 THR A CA 1
ATOM 1842 C C . THR A 1 225 ? 21.964 -20.202 -29.673 1.00 36.03 225 THR A C 1
ATOM 1844 O O . THR A 1 225 ? 21.182 -19.252 -29.627 1.00 36.03 225 THR A O 1
ATOM 1847 N N . LEU A 1 226 ? 23.200 -20.114 -30.170 1.00 40.12 226 LEU A N 1
ATOM 1848 C CA . LEU A 1 226 ? 23.703 -19.064 -31.048 1.00 40.12 226 LEU A CA 1
ATOM 1849 C C . LEU A 1 226 ? 22.897 -19.055 -32.361 1.00 40.12 226 LEU A C 1
ATOM 1851 O O . LEU A 1 226 ? 23.374 -19.511 -33.391 1.00 40.12 226 LEU A O 1
ATOM 1855 N N . GLU A 1 227 ? 21.688 -18.509 -32.347 1.00 35.94 227 GLU A N 1
ATOM 1856 C CA . GLU A 1 227 ? 21.040 -18.020 -33.564 1.00 35.94 227 GLU A CA 1
ATOM 1857 C C . GLU A 1 227 ? 20.413 -16.659 -33.278 1.00 35.94 227 GLU A C 1
ATOM 1859 O O . GLU A 1 227 ? 19.337 -16.502 -32.703 1.00 35.94 227 GLU A O 1
ATOM 1864 N N . ALA A 1 228 ? 21.182 -15.636 -33.638 1.00 40.31 228 ALA A N 1
ATOM 1865 C CA . ALA A 1 228 ? 20.751 -14.259 -33.623 1.00 40.31 228 ALA A CA 1
ATOM 1866 C C . ALA A 1 228 ? 19.601 -14.044 -34.625 1.00 40.31 228 ALA A C 1
ATOM 1868 O O . ALA A 1 228 ? 19.653 -14.517 -35.757 1.00 40.31 228 ALA A O 1
ATOM 1869 N N . ASN A 1 229 ? 18.646 -13.201 -34.222 1.00 38.06 229 ASN A N 1
ATOM 1870 C CA . ASN A 1 229 ? 17.743 -12.428 -35.086 1.00 38.06 229 ASN A CA 1
ATOM 1871 C C . ASN A 1 229 ? 16.410 -13.042 -35.541 1.00 38.06 229 ASN A C 1
ATOM 1873 O O . ASN A 1 229 ? 15.888 -12.652 -36.584 1.00 38.06 229 ASN A O 1
ATOM 1877 N N . THR A 1 230 ? 15.750 -13.819 -34.684 1.00 34.97 230 THR A N 1
ATOM 1878 C CA . THR A 1 230 ? 14.278 -13.878 -34.727 1.00 34.97 230 THR A CA 1
ATOM 1879 C C . THR A 1 230 ? 13.721 -13.761 -33.316 1.00 34.97 230 THR A C 1
ATOM 1881 O O . THR A 1 230 ? 13.534 -14.745 -32.611 1.00 34.97 230 THR A O 1
ATOM 1884 N N . ILE A 1 231 ? 13.467 -12.524 -32.875 1.00 42.97 231 ILE A N 1
ATOM 1885 C CA . ILE A 1 231 ? 12.597 -12.276 -31.721 1.00 42.97 231 ILE A CA 1
ATOM 1886 C C . ILE A 1 231 ? 11.186 -12.613 -32.198 1.00 42.97 231 ILE A C 1
ATOM 1888 O O . ILE A 1 231 ? 10.428 -11.747 -32.631 1.00 42.97 231 ILE A O 1
ATOM 1892 N N . THR A 1 232 ? 10.832 -13.893 -32.181 1.00 39.53 232 THR A N 1
ATOM 1893 C CA . THR A 1 232 ? 9.432 -14.290 -32.234 1.00 39.53 232 THR A CA 1
ATOM 1894 C C . THR A 1 232 ? 8.828 -13.731 -30.955 1.00 39.53 232 THR A C 1
ATOM 1896 O O . THR A 1 232 ? 9.109 -14.222 -29.862 1.00 39.53 232 THR A O 1
ATOM 1899 N N . LEU A 1 233 ? 8.080 -12.633 -31.081 1.00 43.31 233 LEU A N 1
ATOM 1900 C CA . LEU A 1 233 ? 7.251 -12.062 -30.027 1.00 43.31 233 LEU A CA 1
ATOM 1901 C C . LEU A 1 233 ? 6.263 -13.148 -29.581 1.00 43.31 233 LEU A C 1
ATOM 1903 O O . LEU A 1 233 ? 5.145 -13.234 -30.085 1.00 43.31 233 LEU A O 1
ATOM 1907 N N . GLN A 1 234 ? 6.694 -14.038 -28.687 1.00 45.19 234 GLN A N 1
ATOM 1908 C CA . GLN A 1 234 ? 5.806 -14.959 -28.000 1.00 45.19 234 GLN A CA 1
ATOM 1909 C C . GLN A 1 234 ? 4.912 -14.100 -27.117 1.00 45.19 234 GLN A C 1
ATOM 1911 O O . GLN A 1 234 ? 5.299 -13.671 -26.033 1.00 45.19 234 GLN A O 1
ATOM 1916 N N . LYS A 1 235 ? 3.728 -13.822 -27.653 1.00 44.84 235 LYS A N 1
ATOM 1917 C CA . LYS A 1 235 ? 2.677 -12.968 -27.105 1.00 44.84 235 LYS A CA 1
ATOM 1918 C C . LYS A 1 235 ? 2.117 -13.468 -25.759 1.00 44.84 235 LYS A C 1
ATOM 1920 O O . LYS A 1 235 ? 1.389 -12.736 -25.109 1.00 44.84 235 LYS A O 1
ATOM 1925 N N . ASP A 1 236 ? 2.520 -14.665 -25.316 1.00 51.16 236 ASP A N 1
ATOM 1926 C CA . ASP A 1 236 ? 1.918 -15.406 -24.201 1.00 51.16 236 ASP A CA 1
ATOM 1927 C C . ASP A 1 236 ? 2.960 -15.978 -23.213 1.00 51.16 236 ASP A C 1
ATOM 1929 O O . ASP A 1 236 ? 2.916 -17.156 -22.854 1.00 51.16 236 ASP A O 1
ATOM 1933 N N . LYS A 1 237 ? 3.942 -15.181 -22.766 1.00 67.38 237 LYS A N 1
ATOM 1934 C CA . LYS A 1 237 ? 4.961 -15.676 -21.810 1.00 67.38 237 LYS A CA 1
ATOM 1935 C C . LYS A 1 237 ? 4.423 -15.916 -20.397 1.00 67.38 237 LYS A C 1
ATOM 1937 O O . LYS A 1 237 ? 4.907 -16.806 -19.703 1.00 67.38 237 LYS A O 1
ATOM 1942 N N . VAL A 1 238 ? 3.415 -15.158 -19.965 1.00 81.19 238 VAL A N 1
ATOM 1943 C CA . VAL A 1 238 ? 2.801 -15.317 -18.639 1.00 81.19 238 VAL A CA 1
ATOM 1944 C C 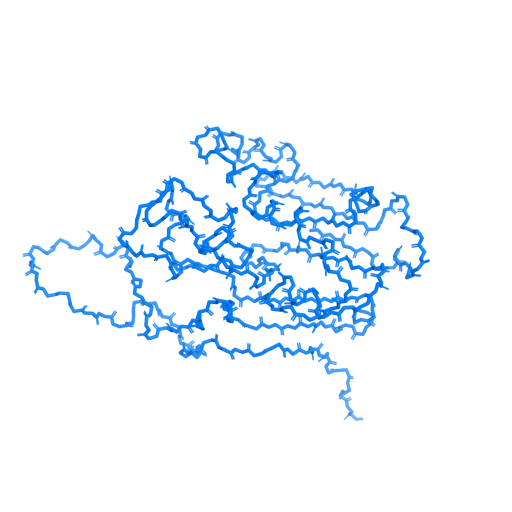. VAL A 1 238 ? 1.463 -16.023 -18.803 1.00 81.19 238 VAL A C 1
ATOM 1946 O O . VAL A 1 238 ? 0.540 -15.462 -19.383 1.00 81.19 238 VAL A O 1
ATOM 1949 N N . LYS A 1 239 ? 1.331 -17.250 -18.294 1.00 86.69 239 LYS A N 1
ATOM 1950 C CA . LYS A 1 239 ? 0.051 -17.975 -18.315 1.00 86.69 239 LYS A CA 1
ATOM 1951 C C . LYS A 1 239 ? -0.953 -17.291 -17.381 1.00 86.69 239 LYS A C 1
ATOM 1953 O O . LYS A 1 239 ? -0.679 -17.136 -16.197 1.00 86.69 239 LYS A O 1
ATOM 1958 N N . HIS A 1 240 ? -2.121 -16.934 -17.908 1.00 88.44 240 HIS A N 1
ATOM 1959 C CA . HIS A 1 240 ? -3.186 -16.227 -17.183 1.00 88.44 240 HIS A CA 1
ATOM 1960 C C . HIS A 1 240 ? -4.578 -16.768 -17.567 1.00 88.44 240 HIS A C 1
ATOM 1962 O O . HIS A 1 240 ? -5.520 -16.023 -17.825 1.00 88.44 240 HIS A O 1
ATOM 1968 N N . LEU A 1 241 ? -4.701 -18.097 -17.654 1.00 91.25 241 LEU A N 1
ATOM 1969 C CA . LEU A 1 241 ? -5.945 -18.773 -18.032 1.00 91.25 241 LEU A CA 1
ATOM 1970 C C . LEU A 1 241 ? -7.099 -18.362 -17.104 1.00 91.25 241 LEU A C 1
ATOM 1972 O O . LEU A 1 241 ? -6.971 -18.423 -15.885 1.00 91.25 241 LEU A O 1
ATOM 1976 N N . GLY A 1 242 ? -8.228 -17.962 -17.689 1.00 94.31 242 GLY A N 1
ATOM 1977 C CA . GLY A 1 242 ? -9.409 -17.513 -16.945 1.00 94.31 242 GLY A CA 1
ATOM 1978 C C . GLY A 1 242 ? -9.364 -16.051 -16.487 1.00 94.31 242 GLY A C 1
ATOM 1979 O O . GLY A 1 242 ? -10.375 -15.550 -16.001 1.00 94.31 242 GLY A O 1
ATOM 1980 N N . HIS A 1 243 ? -8.245 -15.343 -16.669 1.00 94.38 243 HIS A N 1
ATOM 1981 C CA . HIS A 1 243 ? -8.189 -13.899 -16.446 1.00 94.38 243 HIS A CA 1
ATOM 1982 C C . HIS A 1 243 ? -8.655 -13.149 -17.705 1.00 94.38 243 HIS A C 1
ATOM 1984 O O . HIS A 1 243 ? -8.346 -13.575 -18.820 1.00 94.38 243 HIS A O 1
ATOM 1990 N N . PRO A 1 244 ? -9.369 -12.019 -17.566 1.00 95.75 244 PRO A N 1
ATOM 1991 C CA . PRO A 1 244 ? -9.673 -11.173 -18.711 1.00 95.75 244 PRO A CA 1
ATOM 1992 C C . PRO A 1 244 ? -8.406 -10.513 -19.247 1.00 95.75 244 PRO A C 1
ATOM 1994 O O . PRO A 1 244 ? -7.488 -10.223 -18.480 1.00 95.75 244 PRO A O 1
ATOM 1997 N N . ASP A 1 245 ? -8.389 -10.238 -20.555 1.00 94.25 245 ASP A N 1
ATOM 1998 C CA . ASP A 1 245 ? -7.294 -9.504 -21.199 1.00 94.25 245 ASP A CA 1
ATOM 1999 C C . ASP A 1 245 ? -7.126 -8.118 -20.568 1.00 94.25 245 ASP A C 1
ATOM 2001 O O . ASP A 1 245 ? -6.049 -7.795 -20.080 1.00 94.25 245 ASP A O 1
ATOM 2005 N N . GLU A 1 246 ? -8.199 -7.321 -20.530 1.00 96.19 246 GLU A N 1
ATOM 2006 C CA . GLU A 1 246 ? -8.205 -5.971 -19.962 1.00 96.19 246 GLU A CA 1
ATOM 2007 C C . GLU A 1 246 ? -8.768 -5.950 -18.536 1.00 96.19 246 GLU A C 1
ATOM 2009 O O . GLU A 1 246 ? -9.867 -6.436 -18.264 1.00 96.19 246 GLU A O 1
ATOM 2014 N N . TRP A 1 247 ? -8.035 -5.311 -17.625 1.00 95.94 247 TRP A N 1
ATOM 2015 C CA . TRP A 1 247 ? -8.407 -5.166 -16.220 1.00 95.94 247 TRP A CA 1
ATOM 2016 C C . TRP A 1 247 ? -8.891 -3.743 -15.951 1.00 95.94 247 TRP A C 1
ATOM 2018 O O . TRP A 1 247 ? -8.147 -2.878 -15.483 1.00 95.94 247 TRP A O 1
ATOM 2028 N N . LYS A 1 248 ? -10.170 -3.505 -16.252 1.00 95.81 248 LYS A N 1
ATOM 2029 C CA . LYS A 1 248 ? -10.840 -2.206 -16.087 1.00 95.81 248 LYS A CA 1
ATOM 2030 C C . LYS A 1 248 ? -12.129 -2.323 -15.273 1.00 95.81 248 LYS A C 1
ATOM 2032 O O . LYS A 1 248 ? -13.190 -1.846 -15.662 1.00 95.81 248 LYS A O 1
ATOM 2037 N N . PHE A 1 249 ? -12.041 -2.995 -14.133 1.00 94.25 249 PHE A N 1
ATOM 2038 C CA . PHE A 1 249 ? -13.187 -3.186 -13.251 1.00 94.25 249 PHE A CA 1
ATOM 2039 C C . PHE A 1 249 ? -13.476 -1.937 -12.431 1.00 94.25 249 PHE A C 1
ATOM 2041 O O . PHE A 1 249 ? -12.544 -1.275 -11.951 1.00 94.25 249 PHE A O 1
ATOM 2048 N N . ASP A 1 250 ? -14.759 -1.644 -12.225 1.00 91.88 250 ASP A N 1
ATOM 2049 C CA . ASP A 1 250 ? -15.166 -0.694 -11.197 1.00 91.88 250 ASP A CA 1
ATOM 2050 C C . ASP A 1 250 ? -15.247 -1.369 -9.819 1.00 91.88 250 ASP A C 1
ATOM 2052 O O . ASP A 1 250 ? -15.027 -2.576 -9.693 1.00 91.88 250 ASP A O 1
ATOM 2056 N N . TRP A 1 251 ? -15.422 -0.576 -8.767 1.00 89.00 251 TRP A N 1
ATOM 2057 C CA . TRP A 1 251 ? -15.557 -1.107 -7.415 1.00 89.00 251 TRP A CA 1
ATOM 2058 C C . TRP A 1 251 ? -16.991 -1.580 -7.186 1.00 89.00 251 TRP A C 1
ATOM 2060 O O . TRP A 1 251 ? -17.929 -1.129 -7.841 1.00 89.00 251 TRP A O 1
ATOM 2070 N N . MET A 1 252 ? -17.162 -2.480 -6.227 1.00 91.81 252 MET A N 1
ATOM 2071 C CA . MET A 1 252 ? -18.472 -2.926 -5.767 1.00 91.81 252 MET A CA 1
ATOM 2072 C C . MET A 1 252 ? -18.481 -3.059 -4.249 1.00 91.81 252 MET A C 1
ATOM 2074 O O . MET A 1 252 ? -17.464 -3.404 -3.645 1.00 91.81 252 MET A O 1
ATOM 2078 N N . ASP A 1 253 ? -19.633 -2.808 -3.637 1.00 91.06 253 ASP A N 1
ATOM 2079 C CA . ASP A 1 253 ? -19.852 -3.121 -2.229 1.00 91.06 253 ASP A CA 1
ATOM 2080 C C . ASP A 1 253 ? -20.308 -4.578 -2.122 1.00 91.06 253 ASP A C 1
ATOM 2082 O O . ASP A 1 253 ? -21.401 -4.945 -2.557 1.00 91.06 253 ASP A O 1
ATOM 2086 N N . VAL A 1 254 ? -19.426 -5.418 -1.587 1.00 90.12 254 VAL A N 1
ATOM 2087 C CA . VAL A 1 254 ? -19.665 -6.843 -1.379 1.00 90.12 254 VAL A CA 1
ATOM 2088 C C . VAL A 1 254 ? -20.518 -7.010 -0.131 1.00 90.12 254 VAL A C 1
ATOM 2090 O O . VAL A 1 254 ? -20.152 -6.561 0.960 1.00 90.12 254 VAL A O 1
ATOM 2093 N N . LYS A 1 255 ? -21.651 -7.683 -0.312 1.00 88.50 255 LYS A N 1
ATOM 2094 C CA . LYS A 1 255 ? -22.563 -8.094 0.750 1.00 88.50 255 LYS A CA 1
ATOM 2095 C C . LYS A 1 255 ? -22.538 -9.609 0.811 1.00 88.50 255 LYS A C 1
ATOM 2097 O O . LYS A 1 255 ? -22.630 -10.257 -0.229 1.00 88.50 255 LYS A O 1
ATOM 2102 N N . TRP A 1 256 ? -22.386 -10.168 2.004 1.00 74.81 256 TRP A N 1
ATOM 2103 C CA . TRP A 1 256 ? -22.558 -11.605 2.168 1.00 74.81 256 TRP A CA 1
ATOM 2104 C C . TRP A 1 256 ? -24.038 -11.941 2.030 1.00 74.81 256 TRP A C 1
ATOM 2106 O O . TRP A 1 256 ? -24.881 -11.300 2.657 1.00 74.81 256 TRP A O 1
ATOM 2116 N N . GLU A 1 257 ? -24.350 -12.941 1.213 1.00 65.38 257 GLU A N 1
ATOM 2117 C CA . GLU A 1 257 ? -25.686 -13.524 1.145 1.00 65.38 257 GLU A CA 1
ATOM 2118 C C . GLU A 1 257 ? -25.961 -14.259 2.462 1.00 65.38 257 GLU A C 1
ATOM 2120 O O . GLU A 1 257 ? -25.594 -15.418 2.636 1.00 65.38 257 GLU A O 1
ATOM 2125 N N . THR A 1 258 ? -26.562 -13.574 3.433 1.00 60.66 258 THR A N 1
ATOM 2126 C CA . THR A 1 258 ? -27.149 -14.235 4.609 1.00 60.66 258 THR A CA 1
ATOM 2127 C C . THR A 1 258 ? -28.623 -14.582 4.401 1.00 60.66 258 THR A C 1
ATOM 2129 O O . THR A 1 258 ? -29.170 -15.350 5.184 1.00 60.66 258 THR A O 1
ATOM 2132 N N . ASP A 1 259 ? -29.254 -14.073 3.337 1.00 52.97 259 ASP A N 1
ATOM 2133 C CA . ASP A 1 259 ? -30.625 -14.419 2.948 1.00 52.97 259 ASP A CA 1
ATOM 2134 C C . ASP A 1 259 ? -30.631 -15.623 1.998 1.00 52.97 259 ASP A C 1
ATOM 2136 O O . ASP A 1 259 ? -30.976 -15.533 0.820 1.00 52.97 259 ASP A O 1
ATOM 2140 N N . ILE A 1 260 ? -30.277 -16.792 2.533 1.00 52.31 260 ILE A N 1
ATOM 2141 C CA . ILE A 1 260 ? -30.807 -18.042 1.987 1.00 52.31 260 ILE A CA 1
ATOM 2142 C C . ILE A 1 260 ? -32.232 -18.129 2.535 1.00 52.31 260 ILE A C 1
ATOM 2144 O O . ILE A 1 260 ? -32.455 -18.654 3.624 1.00 52.31 260 ILE A O 1
ATOM 2148 N N . HIS A 1 261 ? -33.196 -17.533 1.831 1.00 52.09 261 HIS A N 1
ATOM 2149 C CA . HIS A 1 261 ? -34.608 -17.809 2.083 1.00 52.09 261 HIS A CA 1
ATOM 2150 C C . HIS A 1 261 ? -34.859 -19.290 1.758 1.00 52.09 261 HIS A C 1
ATOM 2152 O O . HIS A 1 261 ? -35.063 -19.651 0.600 1.00 52.09 261 HIS A O 1
ATOM 2158 N N . GLY A 1 262 ? -34.734 -20.139 2.780 1.00 44.41 262 GLY A N 1
ATOM 2159 C CA . GLY A 1 262 ? -35.190 -21.529 2.787 1.00 44.41 262 GLY A CA 1
ATOM 2160 C C . GLY A 1 262 ? -36.647 -21.638 3.202 1.00 44.41 262 GLY A C 1
ATOM 2161 O O . GLY A 1 262 ? -37.105 -20.766 3.976 1.00 44.41 262 GLY A O 1
#

Foldseek 3Di:
DDADLVQDDPPDQHDPWDGDKDWDDDVVDIDMDTCSVVCNVQVEDDDDPADPDPVCCVVVCLVVVCVQLNQCSPCCRALLNVLCSVCVVQDADPVSQLCSLADDDDDDDDDPDDHPDQDDDPPATLFRLDFLFVPDPNQADPKVVRGFQCSTSWRDLLPFDPPIGHSDDSRGNDPDTHFKHWADDSVQVVQPKIKIAGGHRDDSHHWAFLQPRQDDDPVVVPDDDPDPDDPPPPSPPDDDPPDDRTRDTDMDIDGDCPPPPD

Radius of gyration: 20.64 Å; Cα contacts (8 Å, |Δi|>4): 447; chains: 1; bounding box: 59×42×61 Å